Protein AF-A0A7X7ZKY4-F1 (afdb_monomer)

Sequence (183 aa):
MSSRRPEGRFPAWLLCGLDAFVIGVIVHFAGGIDGPFAMVFLLHALLAGYLLGVRGGAWIAMTDTLILALSGMLTLAGRGPADGSAIIARLGLDASADLSGQYIALRVFLHALLLLSAGLVSGYLTELLRRQSGRLQDALETLRANRAGSRDILENLADGILVLVSGGHPLRANSSLCRMLSL

Nearest PDB structures (foldseek):
  2k5b-assembly1_B  TM=3.789E-01  e=5.781E+00  Homo sapiens

Radius of gyration: 30.81 Å; Cα contacts (8 Å, |Δi|>4): 217; chains: 1; bounding box: 75×38×76 Å

Foldseek 3Di:
DDPPDPPDLVVVLVVLLVVLVVLLVCCQQQAALLAPSLCVLLVSLLVLLQSVAQVRSQVSLVSSLVSSLVSLVCVLVVNGHPCRNVVCVVVPPPPPVPSPVVVSVVSSVVSSVSSNVSNNVSRHVNVVVVVVVVVVVVVVVVVVVVVVVVLVCQQPDCDWDFDADPVRHTPDIHPNVCVVVVD

pLDDT: mean 81.33, std 15.24, range [38.75, 96.94]

Structure (mmCIF, N/CA/C/O backbone):
data_AF-A0A7X7ZKY4-F1
#
_entry.id   AF-A0A7X7ZKY4-F1
#
loop_
_atom_site.group_PDB
_atom_site.id
_atom_site.type_symbol
_atom_site.label_atom_id
_atom_site.label_alt_id
_atom_site.label_comp_id
_atom_site.label_asym_id
_atom_site.label_entity_id
_atom_site.label_seq_id
_atom_site.pdbx_PDB_ins_code
_atom_site.Cartn_x
_atom_site.Cartn_y
_atom_site.Cartn_z
_atom_site.occupancy
_atom_site.B_iso_or_equiv
_atom_site.auth_seq_id
_atom_site.auth_comp_id
_atom_site.auth_asym_id
_atom_site.auth_atom_id
_atom_site.pdbx_PDB_model_num
ATOM 1 N N . MET A 1 1 ? -21.044 -15.965 20.317 1.00 39.28 1 MET A N 1
ATOM 2 C CA . MET A 1 1 ? -19.596 -16.047 20.021 1.00 39.28 1 MET A CA 1
ATOM 3 C C . MET A 1 1 ? -19.420 -16.546 18.592 1.00 39.28 1 MET A C 1
ATOM 5 O O . MET A 1 1 ? -19.584 -17.728 18.346 1.00 39.28 1 MET A O 1
ATOM 9 N N . SER A 1 2 ? -19.168 -15.644 17.641 1.00 38.75 2 SER A N 1
ATOM 10 C CA . SER A 1 2 ? -18.820 -15.979 16.252 1.00 38.75 2 SER A CA 1
ATOM 11 C C . SER A 1 2 ? -17.370 -15.552 16.060 1.00 38.75 2 SER A C 1
ATOM 13 O O . SER A 1 2 ? -17.101 -14.374 15.819 1.00 38.75 2 SER A O 1
ATOM 15 N N . SER A 1 3 ? -16.432 -16.485 16.229 1.00 44.94 3 SER A N 1
ATOM 16 C CA . SER A 1 3 ? -15.030 -16.255 15.898 1.00 44.94 3 SER A CA 1
ATOM 17 C C . SER A 1 3 ? -14.905 -16.168 14.378 1.00 44.94 3 SER A C 1
ATOM 19 O O . SER A 1 3 ? -14.710 -17.160 13.678 1.00 44.94 3 SER A O 1
ATOM 21 N N . ARG A 1 4 ? -15.027 -14.950 13.840 1.00 46.72 4 ARG A N 1
ATOM 22 C CA . ARG A 1 4 ? -14.464 -14.661 12.522 1.00 46.72 4 ARG A CA 1
ATOM 23 C C . ARG A 1 4 ? -12.969 -14.922 12.654 1.00 46.72 4 ARG A C 1
ATOM 25 O O . ARG A 1 4 ? -12.256 -14.149 13.291 1.00 46.72 4 ARG A O 1
ATOM 32 N N . ARG A 1 5 ? -12.522 -16.074 12.146 1.00 44.78 5 ARG A N 1
ATOM 33 C CA . ARG A 1 5 ? -11.099 -16.374 11.979 1.00 44.78 5 ARG A CA 1
ATOM 34 C C . ARG A 1 5 ? -10.478 -15.156 11.289 1.00 44.78 5 ARG A C 1
ATOM 36 O O . ARG A 1 5 ? -11.109 -14.643 10.365 1.00 44.78 5 ARG A O 1
ATOM 43 N N . PRO A 1 6 ? -9.307 -14.665 11.723 1.00 48.97 6 PRO A N 1
ATOM 44 C CA . PRO A 1 6 ? -8.613 -13.645 10.960 1.00 48.97 6 PRO A CA 1
ATOM 45 C C . PRO A 1 6 ? -8.370 -14.256 9.583 1.00 48.97 6 PRO A C 1
ATOM 47 O O . PRO A 1 6 ? -7.610 -15.217 9.467 1.00 48.97 6 PRO A O 1
ATOM 50 N N . GLU A 1 7 ? -9.099 -13.787 8.569 1.00 57.16 7 GLU A N 1
ATOM 51 C CA . GLU A 1 7 ? -8.849 -14.162 7.184 1.00 57.16 7 GLU A CA 1
ATOM 52 C C . GLU A 1 7 ? -7.358 -13.932 6.960 1.00 57.16 7 GLU A C 1
ATOM 54 O O . GLU A 1 7 ? -6.842 -12.829 7.176 1.00 57.16 7 GLU A O 1
ATOM 59 N N . GLY A 1 8 ? -6.633 -15.026 6.713 1.00 61.16 8 GLY A N 1
ATOM 60 C CA . GLY A 1 8 ? -5.182 -14.990 6.661 1.00 61.16 8 GLY A CA 1
ATOM 61 C C . GLY A 1 8 ? -4.775 -13.927 5.656 1.00 61.16 8 GLY A C 1
ATOM 62 O O . GLY A 1 8 ? -5.352 -13.859 4.584 1.00 61.16 8 GLY A O 1
ATOM 63 N N . ARG A 1 9 ? -3.779 -13.099 5.974 1.00 71.25 9 ARG A N 1
ATOM 64 C CA . ARG A 1 9 ? -3.259 -12.062 5.058 1.00 71.25 9 ARG A CA 1
ATOM 65 C C . ARG A 1 9 ? -2.578 -12.640 3.804 1.00 71.25 9 ARG A C 1
ATOM 67 O O . ARG A 1 9 ? -2.086 -11.893 2.969 1.00 71.25 9 ARG A O 1
ATOM 74 N N . PHE A 1 10 ? -2.545 -13.964 3.678 1.00 76.38 10 PHE A N 1
ATOM 75 C CA . PHE A 1 10 ? -1.915 -14.721 2.603 1.00 76.38 10 PHE A CA 1
ATOM 76 C C . PHE A 1 10 ? -2.413 -14.393 1.178 1.00 76.38 10 PHE A C 1
ATOM 78 O O . PHE A 1 10 ? -1.563 -14.169 0.320 1.00 76.38 10 PHE A O 1
ATOM 85 N N . PRO A 1 11 ? -3.728 -14.292 0.889 1.00 88.19 11 PRO A N 1
ATOM 86 C CA . PRO A 1 11 ? -4.192 -13.960 -0.451 1.00 88.19 11 PRO A CA 1
ATOM 87 C C . PRO A 1 11 ? -3.833 -12.518 -0.827 1.00 88.19 11 PRO A C 1
ATOM 89 O O . PRO A 1 11 ? -3.521 -12.265 -1.981 1.00 88.19 11 PRO A O 1
ATOM 92 N N . ALA A 1 12 ? -3.784 -11.590 0.137 1.00 87.75 12 ALA A N 1
ATOM 93 C CA . ALA A 1 12 ? -3.341 -10.218 -0.116 1.00 87.75 12 ALA A CA 1
ATOM 94 C C . ALA A 1 12 ? -1.841 -10.147 -0.450 1.00 87.75 12 ALA A C 1
ATOM 96 O O . ALA A 1 12 ? -1.450 -9.413 -1.348 1.00 87.75 12 ALA A O 1
ATOM 97 N N . TRP A 1 13 ? -1.004 -10.946 0.221 1.00 90.12 13 TRP A N 1
ATOM 98 C CA . TRP A 1 13 ? 0.415 -11.075 -0.130 1.00 90.12 13 TRP A CA 1
ATOM 99 C C . TRP A 1 13 ? 0.616 -11.635 -1.538 1.00 90.12 13 TRP A C 1
ATOM 101 O O . TRP A 1 13 ? 1.438 -11.117 -2.290 1.00 90.12 13 TRP A O 1
ATOM 111 N N . LEU A 1 14 ? -0.136 -12.681 -1.888 1.00 90.88 14 LEU A N 1
ATOM 112 C CA . LEU A 1 14 ? -0.056 -13.307 -3.204 1.00 90.88 14 LEU A CA 1
ATOM 113 C C . LEU A 1 14 ? -0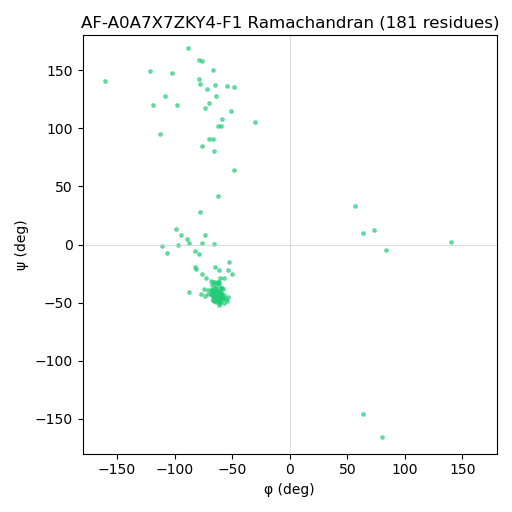.517 -12.343 -4.303 1.00 90.88 14 LEU A C 1
ATOM 115 O O . LEU A 1 14 ? 0.148 -12.241 -5.330 1.00 90.88 14 LEU A O 1
ATOM 119 N N . LEU A 1 15 ? -1.597 -11.597 -4.056 1.00 92.56 15 LEU A N 1
ATOM 120 C CA . LEU A 1 15 ? -2.096 -10.574 -4.970 1.00 92.56 15 LEU A CA 1
ATOM 121 C C . LEU A 1 15 ? -1.067 -9.459 -5.184 1.00 92.56 15 LEU A C 1
ATOM 123 O O . LEU A 1 15 ? -0.696 -9.218 -6.322 1.00 92.56 15 LEU A O 1
ATOM 127 N N . CYS A 1 16 ? -0.534 -8.849 -4.118 1.00 92.69 16 CYS A N 1
ATOM 128 C CA . CYS A 1 16 ? 0.475 -7.791 -4.257 1.00 92.69 16 CYS A CA 1
ATOM 129 C C . CYS A 1 16 ? 1.756 -8.286 -4.948 1.00 92.69 16 CYS A C 1
ATOM 131 O O . CYS A 1 16 ? 2.381 -7.545 -5.699 1.00 92.69 16 CYS A O 1
ATOM 133 N N . GLY A 1 17 ? 2.162 -9.539 -4.721 1.00 91.19 17 GLY A N 1
ATOM 134 C CA . GLY A 1 17 ? 3.302 -10.121 -5.432 1.00 91.19 17 GLY A CA 1
ATOM 135 C C . GLY A 1 17 ? 3.035 -10.305 -6.930 1.00 91.19 17 GLY A C 1
ATOM 136 O O . GLY A 1 17 ? 3.905 -10.024 -7.754 1.00 91.19 17 GLY A O 1
ATOM 137 N N . LEU A 1 18 ? 1.829 -10.753 -7.290 1.00 93.56 18 LEU A N 1
ATOM 138 C CA . LEU A 1 18 ? 1.410 -10.906 -8.683 1.00 93.56 18 LEU A CA 1
ATOM 139 C C . LEU A 1 18 ? 1.259 -9.544 -9.371 1.00 93.56 18 LEU A C 1
ATOM 141 O O . LEU A 1 18 ? 1.745 -9.373 -10.488 1.00 93.56 18 LEU A O 1
ATOM 145 N N . ASP A 1 19 ? 0.663 -8.569 -8.688 1.00 94.31 19 ASP A N 1
ATOM 146 C CA . ASP A 1 19 ? 0.515 -7.197 -9.168 1.00 94.31 19 ASP A CA 1
ATOM 147 C C . ASP A 1 19 ? 1.883 -6.559 -9.422 1.00 94.31 19 ASP A C 1
ATOM 149 O O . ASP A 1 19 ? 2.096 -6.018 -10.504 1.00 94.31 19 ASP A O 1
ATOM 153 N N . ALA A 1 20 ? 2.847 -6.703 -8.502 1.00 93.25 20 ALA A N 1
ATOM 154 C CA . ALA A 1 20 ? 4.218 -6.224 -8.700 1.00 93.25 20 ALA A CA 1
ATOM 155 C C . ALA A 1 20 ? 4.829 -6.765 -10.004 1.00 93.25 20 ALA A C 1
ATOM 157 O O . ALA A 1 20 ? 5.424 -6.016 -10.781 1.00 93.25 20 ALA A O 1
ATOM 158 N N . PHE A 1 21 ? 4.649 -8.063 -10.271 1.00 93.00 21 PHE A N 1
ATOM 159 C CA . PHE A 1 21 ? 5.145 -8.699 -11.490 1.00 93.00 21 PHE A CA 1
ATOM 160 C C . PHE A 1 21 ? 4.447 -8.163 -12.746 1.00 93.00 21 PHE A C 1
ATOM 162 O O . PHE A 1 21 ? 5.119 -7.781 -13.705 1.00 93.00 21 PHE A O 1
ATOM 169 N N . VAL A 1 22 ? 3.113 -8.092 -12.743 1.00 93.00 22 VAL A N 1
ATOM 170 C CA . VAL A 1 22 ? 2.324 -7.599 -13.883 1.00 93.00 22 VAL A CA 1
ATOM 171 C C . VAL A 1 22 ? 2.638 -6.130 -14.173 1.00 93.00 22 VAL A C 1
ATOM 173 O O . VAL A 1 22 ? 2.894 -5.776 -15.324 1.00 93.00 22 VAL A O 1
ATOM 176 N N . ILE A 1 23 ? 2.689 -5.285 -13.140 1.00 91.88 23 ILE A N 1
ATOM 177 C CA . ILE A 1 23 ? 3.089 -3.877 -13.250 1.00 91.88 23 ILE A CA 1
ATOM 178 C C . ILE A 1 23 ? 4.511 -3.790 -13.806 1.00 91.88 23 ILE A C 1
ATOM 180 O O . ILE A 1 23 ? 4.754 -3.007 -14.718 1.00 91.88 23 ILE A O 1
ATOM 184 N N . GLY A 1 24 ? 5.431 -4.631 -13.331 1.00 89.69 24 GLY A N 1
ATOM 185 C CA . GLY A 1 24 ? 6.791 -4.730 -13.853 1.00 89.69 24 GLY A CA 1
ATOM 186 C C . GLY A 1 24 ? 6.861 -4.988 -15.349 1.00 89.69 24 GLY A C 1
ATOM 187 O O . GLY A 1 24 ? 7.565 -4.274 -16.061 1.00 89.69 24 GLY A O 1
ATOM 188 N N . VAL A 1 25 ? 6.102 -5.971 -15.833 1.00 88.00 25 VAL A N 1
ATOM 189 C CA . VAL A 1 25 ? 6.014 -6.289 -17.264 1.00 88.00 25 VAL A CA 1
ATOM 190 C C . VAL A 1 25 ? 5.465 -5.093 -18.043 1.00 88.00 25 VAL A C 1
ATOM 192 O O . VAL A 1 25 ? 6.063 -4.686 -19.038 1.00 88.00 25 VAL A O 1
ATOM 195 N N . ILE A 1 26 ? 4.370 -4.488 -17.576 1.00 87.44 26 ILE A N 1
ATOM 196 C CA . ILE A 1 26 ? 3.755 -3.327 -18.234 1.00 87.44 26 ILE A CA 1
ATOM 197 C C . ILE A 1 26 ? 4.742 -2.159 -18.300 1.00 87.44 26 ILE A C 1
ATOM 199 O O . ILE A 1 26 ? 4.956 -1.604 -19.374 1.00 87.44 26 ILE A O 1
ATOM 203 N N . VAL A 1 27 ? 5.369 -1.803 -17.178 1.00 84.69 27 VAL A N 1
ATOM 204 C CA . VAL A 1 27 ? 6.329 -0.696 -17.098 1.00 84.69 27 VAL A CA 1
ATOM 205 C C . VAL A 1 27 ? 7.523 -0.964 -18.004 1.00 84.69 27 VAL A C 1
ATOM 207 O O . VAL A 1 27 ? 7.918 -0.069 -18.747 1.00 84.69 27 VAL A O 1
ATOM 210 N N . HIS A 1 28 ? 8.055 -2.189 -18.010 1.00 83.69 28 HIS A N 1
ATOM 211 C CA . HIS A 1 28 ? 9.167 -2.558 -18.879 1.00 83.69 28 HIS A CA 1
ATOM 212 C C . HIS A 1 28 ? 8.836 -2.321 -20.355 1.00 83.69 28 HIS A C 1
ATOM 214 O O . HIS A 1 28 ? 9.592 -1.631 -21.034 1.00 83.69 28 HIS A O 1
ATOM 220 N N . PHE A 1 29 ? 7.688 -2.812 -20.835 1.00 80.75 29 PHE A N 1
ATOM 221 C CA . PHE A 1 29 ? 7.289 -2.671 -22.240 1.00 80.75 29 PHE A CA 1
ATOM 222 C C . PHE A 1 29 ? 6.781 -1.272 -22.615 1.00 80.75 29 PHE A C 1
ATOM 224 O O . PHE A 1 29 ? 6.894 -0.877 -23.772 1.00 80.75 29 PHE A O 1
ATOM 231 N N . ALA A 1 30 ? 6.263 -0.499 -21.660 1.00 76.56 30 ALA A N 1
ATOM 232 C CA . ALA A 1 30 ? 5.685 0.822 -21.908 1.00 76.56 30 ALA A CA 1
ATOM 233 C C . ALA A 1 30 ? 6.690 1.987 -21.830 1.00 76.56 30 ALA A C 1
ATOM 235 O O . ALA A 1 30 ? 6.283 3.146 -21.906 1.00 76.56 30 ALA A O 1
ATOM 236 N N . GLY A 1 31 ? 7.982 1.705 -21.648 1.00 69.81 31 GLY A N 1
ATOM 237 C CA . GLY A 1 31 ? 9.026 2.735 -21.575 1.00 69.81 31 GLY A CA 1
ATOM 238 C C . GLY A 1 31 ? 10.108 2.516 -20.534 1.00 69.81 31 GLY A C 1
ATOM 239 O O . GLY A 1 31 ? 11.007 3.343 -20.389 1.00 69.81 31 GLY A O 1
ATOM 240 N N . GLY A 1 32 ? 10.044 1.401 -19.813 1.00 75.69 32 GLY A N 1
ATOM 241 C CA . GLY A 1 32 ? 10.973 1.082 -18.748 1.00 75.69 32 GLY A CA 1
ATOM 242 C C . GLY A 1 32 ? 10.884 2.091 -17.611 1.00 75.69 32 GLY A C 1
ATOM 243 O O . GLY A 1 32 ? 9.825 2.627 -17.288 1.00 75.69 32 GLY A O 1
ATOM 244 N N . ILE A 1 33 ? 12.033 2.359 -16.996 1.00 74.12 33 ILE A N 1
ATOM 245 C CA . ILE A 1 33 ? 12.119 3.230 -15.828 1.00 74.12 33 ILE A CA 1
ATOM 246 C C . ILE A 1 33 ? 11.676 4.666 -16.153 1.00 74.12 33 ILE A C 1
ATOM 248 O O . ILE A 1 33 ? 11.153 5.364 -15.289 1.00 74.12 33 ILE A O 1
ATOM 252 N N . ASP A 1 34 ? 11.892 5.153 -17.382 1.00 72.81 34 ASP A N 1
ATOM 253 C CA . ASP A 1 34 ? 11.512 6.498 -17.873 1.00 72.81 34 ASP A CA 1
ATOM 254 C C . ASP A 1 34 ? 10.056 6.608 -18.327 1.00 72.81 34 ASP A C 1
ATOM 256 O O . ASP A 1 34 ? 9.573 7.702 -18.625 1.00 72.81 34 ASP A O 1
ATOM 260 N N . GLY A 1 35 ? 9.339 5.487 -18.338 1.00 72.75 35 GLY A N 1
ATOM 261 C CA . GLY A 1 35 ? 7.945 5.452 -18.730 1.00 72.75 35 GLY A CA 1
ATOM 262 C C . GLY A 1 35 ? 7.036 6.200 -17.743 1.00 72.75 35 GLY A C 1
ATOM 263 O O . GLY A 1 35 ? 7.280 6.200 -16.531 1.00 72.75 35 GLY A O 1
ATOM 264 N N . PRO A 1 36 ? 5.912 6.766 -18.222 1.00 74.50 36 PRO A N 1
ATOM 265 C CA . PRO A 1 36 ? 4.917 7.421 -17.365 1.00 74.50 36 PRO A CA 1
ATOM 266 C C . PRO A 1 36 ? 4.298 6.459 -16.337 1.00 74.50 36 PRO A C 1
ATOM 268 O O . PRO A 1 36 ? 3.802 6.878 -15.293 1.00 74.50 36 PRO A O 1
ATOM 271 N N . PHE A 1 37 ? 4.362 5.155 -16.610 1.00 81.12 37 PHE A N 1
ATOM 272 C CA . PHE A 1 37 ? 3.820 4.107 -15.754 1.00 81.12 37 PHE A CA 1
ATOM 273 C C . PHE A 1 37 ? 4.707 3.758 -14.553 1.00 81.12 37 PHE A C 1
ATOM 275 O O . PHE A 1 37 ? 4.238 3.057 -13.662 1.00 81.12 37 PHE A O 1
ATOM 282 N N . ALA A 1 38 ? 5.935 4.282 -14.449 1.00 80.94 38 ALA A N 1
ATOM 283 C CA . ALA A 1 38 ? 6.763 4.095 -13.253 1.00 80.94 38 ALA A CA 1
ATOM 284 C C . ALA A 1 38 ? 6.066 4.598 -11.969 1.00 80.94 38 ALA A C 1
ATOM 286 O O . ALA A 1 38 ? 6.247 4.026 -10.896 1.00 80.94 38 ALA A O 1
ATOM 287 N N . MET A 1 39 ? 5.185 5.600 -12.084 1.00 85.88 39 MET A N 1
ATOM 288 C CA . MET A 1 39 ? 4.367 6.096 -10.968 1.00 85.88 39 MET A CA 1
ATOM 289 C C . MET A 1 39 ? 3.354 5.069 -10.440 1.00 85.88 39 MET A C 1
ATOM 291 O O . MET A 1 39 ? 2.903 5.187 -9.302 1.00 85.88 39 MET A O 1
ATOM 295 N N . VAL A 1 40 ? 3.008 4.038 -11.217 1.00 91.62 40 VAL A N 1
ATOM 296 C CA . VAL A 1 40 ? 2.094 2.972 -10.776 1.00 91.62 40 VAL A CA 1
ATOM 297 C C . VAL A 1 40 ? 2.704 2.175 -9.620 1.00 91.62 40 VAL A C 1
ATOM 299 O O . VAL A 1 40 ? 1.976 1.787 -8.708 1.00 91.62 40 VAL A O 1
ATOM 302 N N . PHE A 1 41 ? 4.033 2.028 -9.576 1.00 91.50 41 PHE A N 1
ATOM 303 C CA . PHE A 1 41 ? 4.715 1.418 -8.433 1.00 91.50 41 PHE A CA 1
ATOM 304 C C . PHE A 1 41 ? 4.513 2.208 -7.138 1.00 91.50 41 PHE A C 1
ATOM 306 O O . PHE A 1 41 ? 4.391 1.618 -6.069 1.00 91.50 41 PHE A O 1
ATOM 313 N N . LEU A 1 42 ? 4.409 3.539 -7.212 1.00 92.94 42 LEU A N 1
ATOM 314 C CA . LEU A 1 42 ? 4.137 4.357 -6.029 1.00 92.94 42 LEU A CA 1
ATOM 315 C C . LEU A 1 42 ? 2.754 4.050 -5.457 1.00 92.94 42 LEU A C 1
ATOM 317 O O . LEU A 1 42 ? 2.608 3.846 -4.252 1.00 92.94 42 LEU A O 1
ATOM 321 N N . LEU A 1 43 ? 1.744 3.979 -6.327 1.00 94.12 43 LEU A N 1
ATOM 322 C CA . LEU A 1 43 ? 0.391 3.613 -5.919 1.00 94.12 43 LEU A CA 1
ATOM 323 C C . LEU A 1 43 ? 0.346 2.184 -5.363 1.00 94.12 43 LEU A C 1
ATOM 325 O O . LEU A 1 43 ? -0.319 1.936 -4.358 1.00 94.12 43 LEU A O 1
ATOM 329 N N . HIS A 1 44 ? 1.086 1.267 -5.982 1.00 94.94 44 HIS A N 1
ATOM 330 C CA . HIS A 1 44 ? 1.186 -0.117 -5.544 1.00 94.94 44 HIS A CA 1
ATOM 331 C C . HIS A 1 44 ? 1.827 -0.244 -4.152 1.00 94.94 44 HIS A C 1
ATOM 333 O O . HIS A 1 44 ? 1.252 -0.882 -3.269 1.00 94.94 44 HIS A O 1
ATOM 339 N N . ALA A 1 45 ? 2.937 0.454 -3.893 1.00 94.50 45 ALA A N 1
ATOM 340 C CA . ALA A 1 45 ? 3.574 0.494 -2.577 1.00 94.50 45 ALA A CA 1
ATOM 341 C C . ALA A 1 45 ? 2.641 1.078 -1.496 1.00 94.50 45 ALA A C 1
ATOM 343 O O . ALA A 1 45 ? 2.554 0.542 -0.385 1.00 94.50 45 ALA A O 1
ATOM 344 N N . LEU A 1 46 ? 1.888 2.140 -1.820 1.00 95.06 46 LEU A N 1
ATOM 345 C CA . LEU A 1 46 ? 0.872 2.709 -0.925 1.00 95.06 46 LEU A CA 1
ATOM 346 C C . LEU A 1 46 ? -0.242 1.701 -0.613 1.00 95.06 46 LEU A C 1
ATOM 348 O O . LEU A 1 46 ? -0.609 1.538 0.555 1.00 95.06 46 LEU A O 1
ATOM 352 N N . LEU A 1 47 ? -0.759 1.013 -1.635 1.00 94.56 47 LEU A N 1
ATOM 353 C CA . LEU A 1 47 ? -1.802 -0.002 -1.495 1.00 94.56 47 LEU A CA 1
ATOM 354 C C . LEU A 1 47 ? -1.320 -1.190 -0.652 1.00 94.56 47 LEU A C 1
ATOM 356 O O . LEU A 1 47 ? -2.029 -1.636 0.251 1.00 94.56 47 LEU A O 1
ATOM 360 N N . ALA A 1 48 ? -0.095 -1.661 -0.883 1.00 94.06 48 ALA A N 1
ATOM 361 C CA . ALA A 1 48 ? 0.516 -2.728 -0.100 1.00 94.06 48 ALA A CA 1
ATOM 362 C C . ALA A 1 48 ? 0.671 -2.339 1.376 1.00 94.06 48 ALA A C 1
ATOM 364 O O . ALA A 1 48 ? 0.353 -3.137 2.261 1.00 94.06 48 ALA A O 1
ATOM 365 N N . GLY A 1 49 ? 1.083 -1.097 1.656 1.00 93.25 49 GLY A N 1
ATOM 366 C CA . GLY A 1 49 ? 1.101 -0.548 3.014 1.00 93.25 49 GLY A CA 1
ATOM 367 C C . GLY A 1 49 ? -0.284 -0.585 3.668 1.00 93.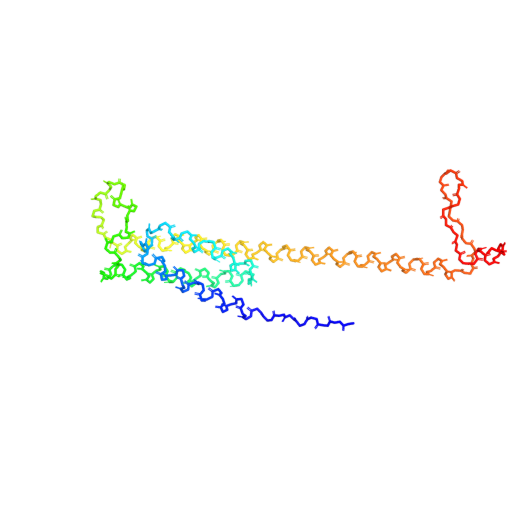25 49 GLY A C 1
ATOM 368 O O . GLY A 1 49 ? -0.429 -1.052 4.798 1.00 93.25 49 GLY A O 1
ATOM 369 N N . TYR A 1 50 ? -1.324 -0.188 2.935 1.00 93.38 50 TYR A N 1
ATOM 370 C CA . TYR A 1 50 ? -2.702 -0.199 3.429 1.00 93.38 50 TYR A CA 1
ATOM 371 C C . TYR A 1 50 ? -3.232 -1.616 3.726 1.00 93.38 50 TYR A C 1
ATOM 373 O O . TYR A 1 50 ? -3.842 -1.868 4.772 1.00 93.38 50 TYR A O 1
ATOM 381 N N . LEU A 1 51 ? -2.991 -2.573 2.831 1.00 91.62 51 LEU A N 1
ATOM 382 C CA . LEU A 1 51 ? -3.519 -3.933 2.965 1.00 91.62 51 LEU A CA 1
ATOM 383 C C . LEU A 1 51 ? -2.740 -4.770 3.989 1.00 91.62 51 LEU A C 1
ATOM 385 O O . LEU A 1 51 ? -3.333 -5.491 4.798 1.00 91.62 51 LEU A O 1
ATOM 389 N N . LEU A 1 52 ? -1.411 -4.676 3.968 1.00 91.06 52 LEU A N 1
ATOM 390 C CA . LEU A 1 52 ? -0.522 -5.586 4.691 1.00 91.06 52 LEU A CA 1
ATOM 391 C C . LEU A 1 52 ? 0.130 -4.950 5.933 1.00 91.06 52 LEU A C 1
ATOM 393 O O . LEU A 1 52 ? 0.739 -5.666 6.737 1.00 91.06 52 LEU A O 1
ATOM 397 N N . GLY A 1 53 ? -0.039 -3.640 6.137 1.00 91.12 53 GLY A N 1
ATOM 398 C CA . GLY A 1 53 ? 0.594 -2.870 7.209 1.00 91.12 53 GLY A CA 1
ATOM 399 C C . GLY A 1 53 ? 2.042 -2.498 6.886 1.00 91.12 53 GLY A C 1
ATOM 400 O O . GLY A 1 53 ? 2.500 -2.633 5.751 1.00 91.12 53 GLY A O 1
ATOM 401 N N . VAL A 1 54 ? 2.793 -2.064 7.903 1.00 92.25 54 VAL A N 1
ATOM 402 C CA . VAL A 1 54 ? 4.160 -1.525 7.729 1.00 92.25 54 VAL A CA 1
ATOM 403 C C . VAL A 1 54 ? 5.094 -2.549 7.082 1.00 92.25 54 VAL A C 1
ATOM 405 O O . VAL A 1 54 ? 5.828 -2.237 6.147 1.00 92.25 54 VAL A O 1
ATOM 408 N N . ARG A 1 55 ? 5.047 -3.800 7.560 1.00 91.12 55 ARG A N 1
ATOM 409 C CA . ARG A 1 55 ? 5.931 -4.874 7.079 1.00 91.12 55 ARG A CA 1
ATOM 410 C C . ARG A 1 55 ? 5.674 -5.218 5.616 1.00 91.12 55 ARG A C 1
ATOM 412 O O . ARG A 1 55 ? 6.629 -5.413 4.877 1.00 91.12 55 ARG A O 1
ATOM 419 N N . GLY A 1 56 ? 4.409 -5.318 5.211 1.00 90.88 56 GLY A N 1
ATOM 420 C CA . GLY A 1 56 ? 4.083 -5.664 3.830 1.00 90.88 56 GLY A CA 1
ATOM 421 C C . GLY A 1 56 ? 4.326 -4.511 2.865 1.00 90.88 56 GLY A C 1
ATOM 422 O O . GLY A 1 56 ? 4.891 -4.746 1.805 1.00 90.88 56 GLY A O 1
ATOM 423 N N . GLY A 1 57 ? 4.022 -3.270 3.263 1.00 93.00 57 GLY A N 1
ATOM 424 C CA . GLY A 1 57 ? 4.376 -2.086 2.476 1.00 93.00 57 GLY A CA 1
ATOM 425 C C . GLY A 1 57 ? 5.880 -1.990 2.205 1.00 93.00 57 GLY A C 1
ATOM 426 O O . GLY A 1 57 ? 6.280 -1.759 1.070 1.00 93.00 57 GLY A O 1
ATOM 427 N N . ALA A 1 58 ? 6.720 -2.248 3.215 1.00 94.31 58 ALA A N 1
ATOM 428 C CA . ALA A 1 58 ? 8.174 -2.259 3.047 1.00 94.31 58 ALA A CA 1
ATOM 429 C C . ALA A 1 58 ? 8.659 -3.376 2.107 1.00 94.31 58 ALA A C 1
ATOM 431 O O . ALA A 1 58 ? 9.464 -3.119 1.215 1.00 94.31 58 ALA A O 1
ATOM 432 N N . TRP A 1 59 ? 8.164 -4.605 2.287 1.00 94.88 59 TRP A N 1
ATOM 433 C CA . TRP A 1 59 ? 8.541 -5.738 1.438 1.00 94.88 59 TRP A CA 1
ATOM 434 C C . TRP A 1 59 ? 8.138 -5.531 -0.019 1.00 94.88 59 TRP A C 1
ATOM 436 O O . TRP A 1 59 ? 8.961 -5.746 -0.904 1.00 94.88 59 TRP A O 1
ATOM 446 N N . ILE A 1 60 ? 6.906 -5.080 -0.264 1.00 95.12 60 ILE A N 1
ATOM 447 C CA . ILE A 1 60 ? 6.425 -4.833 -1.623 1.00 95.12 60 ILE A CA 1
ATOM 448 C C . ILE A 1 60 ? 7.174 -3.662 -2.270 1.00 95.12 60 ILE A C 1
ATOM 450 O O . ILE A 1 60 ? 7.589 -3.762 -3.418 1.00 95.12 60 ILE A O 1
ATOM 454 N N . ALA A 1 61 ? 7.476 -2.594 -1.527 1.00 95.88 61 ALA A N 1
ATOM 455 C CA . ALA A 1 61 ? 8.315 -1.514 -2.045 1.00 95.88 61 ALA A CA 1
ATOM 456 C C . ALA A 1 61 ? 9.719 -2.001 -2.458 1.00 95.88 61 ALA A C 1
ATOM 458 O O . ALA A 1 61 ? 10.261 -1.550 -3.469 1.00 95.88 61 ALA A O 1
ATOM 459 N N . MET A 1 62 ? 10.312 -2.941 -1.711 1.00 94.81 62 MET A N 1
ATOM 460 C CA . MET A 1 62 ? 11.586 -3.563 -2.090 1.00 94.81 62 MET A CA 1
ATOM 461 C C . MET A 1 62 ? 11.454 -4.421 -3.351 1.00 94.81 62 MET A C 1
ATOM 463 O O . MET A 1 62 ? 12.323 -4.340 -4.219 1.00 94.81 62 MET A O 1
ATOM 467 N N . THR A 1 63 ? 10.387 -5.216 -3.484 1.00 94.88 63 THR A N 1
ATOM 468 C CA . THR A 1 63 ? 10.164 -6.016 -4.699 1.00 94.88 63 THR A CA 1
ATOM 469 C C . THR A 1 63 ? 9.924 -5.131 -5.915 1.00 94.88 63 THR A C 1
ATOM 471 O O . THR A 1 63 ? 10.524 -5.366 -6.957 1.00 94.88 63 THR A O 1
ATOM 474 N N . ASP A 1 64 ? 9.138 -4.068 -5.766 1.00 94.12 64 ASP A N 1
ATOM 475 C CA . ASP A 1 64 ? 8.867 -3.085 -6.817 1.00 94.12 64 ASP A CA 1
ATOM 476 C C . ASP A 1 64 ? 10.161 -2.399 -7.271 1.00 94.12 64 ASP A C 1
ATOM 478 O O . ASP A 1 64 ? 10.444 -2.293 -8.464 1.00 94.12 64 ASP A O 1
ATOM 482 N N . THR A 1 65 ? 11.010 -2.017 -6.313 1.00 93.81 65 THR A N 1
ATOM 483 C CA . THR A 1 65 ? 12.338 -1.452 -6.589 1.00 93.81 65 THR A CA 1
ATOM 484 C C . THR A 1 65 ? 13.230 -2.445 -7.333 1.00 93.81 65 THR A C 1
ATOM 486 O O . THR A 1 65 ? 13.907 -2.065 -8.287 1.00 93.81 65 THR A O 1
ATOM 489 N N . LEU A 1 66 ? 13.238 -3.715 -6.919 1.00 93.88 66 LEU A N 1
ATOM 490 C CA . LEU A 1 66 ? 14.031 -4.762 -7.563 1.00 93.88 66 LEU A CA 1
ATOM 491 C C . LEU A 1 66 ? 13.578 -4.994 -9.010 1.00 93.88 66 LEU A C 1
ATOM 493 O O . LEU A 1 66 ? 14.413 -5.117 -9.903 1.00 93.88 66 LEU A O 1
ATOM 497 N N . ILE A 1 67 ? 12.268 -5.014 -9.247 1.00 92.69 67 ILE A N 1
ATOM 498 C CA . ILE A 1 67 ? 11.678 -5.152 -10.581 1.00 92.69 67 ILE A CA 1
ATOM 499 C C . ILE A 1 67 ? 12.039 -3.946 -11.453 1.00 92.69 67 ILE A C 1
ATOM 501 O O . ILE A 1 67 ? 12.441 -4.117 -12.604 1.00 92.69 67 ILE A O 1
ATOM 505 N N . LEU A 1 68 ? 11.970 -2.732 -10.905 1.00 89.06 68 LEU A N 1
ATOM 506 C CA . LEU A 1 68 ? 12.364 -1.515 -11.612 1.00 89.06 68 LEU A CA 1
ATOM 507 C C . LEU A 1 68 ? 13.863 -1.513 -11.954 1.00 89.06 68 LEU A C 1
ATOM 509 O O . LEU A 1 68 ? 14.246 -1.150 -13.068 1.00 89.06 68 LEU A O 1
ATOM 513 N N . ALA A 1 69 ? 14.709 -1.969 -11.027 1.00 89.75 69 ALA A N 1
ATOM 514 C CA . ALA A 1 69 ? 16.145 -2.123 -11.240 1.00 89.75 69 ALA A CA 1
ATOM 515 C C . ALA A 1 69 ? 16.449 -3.151 -12.334 1.00 89.75 69 ALA A C 1
ATOM 517 O O . ALA A 1 69 ? 17.245 -2.878 -13.233 1.00 89.75 69 ALA A O 1
ATOM 518 N N . LEU A 1 70 ? 15.768 -4.301 -12.299 1.00 89.25 70 LEU A N 1
ATOM 519 C CA . LEU A 1 70 ? 15.883 -5.338 -13.318 1.00 89.25 70 LEU A CA 1
ATOM 520 C C . LEU A 1 70 ? 15.444 -4.815 -14.688 1.00 89.25 70 LEU A C 1
ATOM 522 O O . LEU A 1 70 ? 16.146 -5.025 -15.674 1.00 89.25 70 LEU A O 1
ATOM 526 N N . SER A 1 71 ? 14.333 -4.076 -14.749 1.00 85.25 71 SER A N 1
ATOM 527 C CA . SER A 1 71 ? 13.889 -3.419 -15.979 1.00 85.25 71 SER A CA 1
ATOM 528 C C . SER A 1 71 ? 14.949 -2.449 -16.506 1.00 85.25 71 SER A C 1
ATOM 530 O O . SER A 1 71 ? 15.243 -2.476 -17.696 1.00 85.25 71 SER A O 1
ATOM 532 N N . GLY A 1 72 ? 15.551 -1.619 -15.648 1.00 81.81 72 GLY A N 1
ATOM 533 C CA . GLY A 1 72 ? 16.628 -0.706 -16.044 1.00 81.81 72 GLY A CA 1
ATOM 534 C C . GLY A 1 72 ? 17.871 -1.437 -16.568 1.00 81.81 72 GLY A C 1
ATOM 535 O O . GLY A 1 72 ? 18.437 -1.045 -17.587 1.00 81.81 72 GLY A O 1
ATOM 536 N N . MET A 1 73 ? 18.265 -2.541 -15.928 1.00 83.50 73 MET A N 1
ATOM 537 C CA . MET A 1 73 ? 19.371 -3.391 -16.390 1.00 83.50 73 MET A CA 1
ATOM 538 C C . MET A 1 73 ? 19.081 -4.058 -17.740 1.00 83.50 73 MET A C 1
ATOM 540 O O . MET A 1 73 ? 19.964 -4.133 -18.593 1.00 83.50 73 MET A O 1
ATOM 544 N N . LEU A 1 74 ? 17.850 -4.521 -17.964 1.00 82.06 74 LEU A N 1
ATOM 545 C CA . LEU A 1 74 ? 17.435 -5.077 -19.254 1.00 82.06 74 LEU A CA 1
ATOM 546 C C . LEU A 1 74 ? 17.464 -4.015 -20.361 1.00 82.06 74 LEU A C 1
ATOM 548 O O . LEU A 1 74 ? 17.886 -4.317 -21.478 1.00 82.06 74 LEU A O 1
ATOM 552 N N . THR A 1 75 ? 17.095 -2.772 -20.041 1.00 77.25 75 THR A N 1
ATOM 553 C CA . THR A 1 75 ? 17.228 -1.636 -20.960 1.00 77.25 75 THR A CA 1
ATOM 554 C C . THR A 1 75 ? 18.694 -1.365 -21.318 1.00 77.25 75 THR A C 1
ATOM 556 O O . THR A 1 75 ? 18.999 -1.225 -22.499 1.00 77.25 75 THR A O 1
ATOM 559 N N . LEU A 1 76 ? 19.617 -1.382 -20.343 1.00 74.06 76 LEU A N 1
ATOM 560 C CA . LEU A 1 76 ? 21.070 -1.262 -20.584 1.00 74.06 76 LEU A CA 1
ATOM 561 C C . LEU A 1 76 ? 21.622 -2.364 -21.489 1.00 74.06 76 LEU A C 1
ATOM 563 O O . LEU A 1 76 ? 22.488 -2.111 -22.318 1.00 74.06 76 LEU A O 1
ATOM 567 N N . ALA A 1 77 ? 21.119 -3.589 -21.341 1.00 78.62 77 ALA A N 1
ATOM 568 C CA . ALA A 1 77 ? 21.541 -4.739 -22.136 1.00 78.62 77 ALA A CA 1
ATOM 569 C C . ALA A 1 77 ? 21.011 -4.717 -23.587 1.00 78.62 77 ALA A C 1
ATOM 571 O O . ALA A 1 77 ? 21.129 -5.719 -24.292 1.00 78.62 77 ALA A O 1
ATOM 572 N N . GLY A 1 78 ? 20.380 -3.620 -24.025 1.00 68.88 78 GLY A N 1
ATOM 573 C CA . GLY A 1 78 ? 19.799 -3.488 -25.363 1.00 68.88 78 GLY A CA 1
ATOM 574 C C . GLY A 1 78 ? 18.518 -4.301 -25.566 1.00 68.88 78 GLY A C 1
ATOM 575 O O . GLY A 1 78 ? 18.068 -4.461 -26.695 1.00 68.88 78 GLY A O 1
ATOM 576 N N . ARG A 1 79 ? 17.921 -4.821 -24.483 1.00 69.00 79 ARG A N 1
ATOM 577 C CA . ARG A 1 79 ? 16.629 -5.531 -24.499 1.00 69.00 79 ARG A CA 1
ATOM 578 C C . ARG A 1 79 ? 15.461 -4.639 -24.069 1.00 69.00 79 ARG A C 1
ATOM 580 O O . ARG A 1 79 ? 14.390 -5.148 -23.761 1.00 69.00 79 ARG A O 1
ATOM 587 N N . GLY A 1 80 ? 15.675 -3.326 -24.011 1.00 63.75 80 GLY A N 1
ATOM 588 C CA . GLY A 1 80 ? 14.621 -2.352 -23.738 1.00 63.75 80 GLY A CA 1
ATOM 589 C C . GLY A 1 80 ? 13.764 -2.063 -24.979 1.00 63.75 80 GLY A C 1
ATOM 590 O O . GLY A 1 80 ? 14.226 -2.279 -26.101 1.00 63.75 80 GLY A O 1
ATOM 591 N N . PRO A 1 81 ? 12.531 -1.557 -24.815 1.00 60.47 81 PRO A N 1
ATOM 592 C CA . PRO A 1 81 ? 11.687 -1.174 -25.944 1.00 60.47 81 PRO A CA 1
ATOM 593 C C . PRO A 1 81 ? 12.324 -0.019 -26.725 1.00 60.47 81 PRO A C 1
ATOM 595 O O . PRO A 1 81 ? 12.635 1.016 -26.136 1.00 60.47 81 PRO A O 1
ATOM 598 N N . ALA A 1 82 ? 12.469 -0.184 -28.043 1.00 54.31 82 ALA A N 1
ATOM 599 C CA . ALA A 1 82 ? 13.083 0.805 -28.935 1.00 54.31 82 ALA A CA 1
ATOM 600 C C . ALA A 1 82 ? 12.346 2.162 -28.950 1.00 54.31 82 ALA A C 1
ATOM 602 O O . ALA A 1 82 ? 12.980 3.198 -29.114 1.00 54.31 82 ALA A O 1
ATOM 603 N N . ASP A 1 83 ? 11.032 2.159 -28.694 1.00 55.41 83 ASP A N 1
ATOM 604 C CA . ASP A 1 83 ? 10.160 3.339 -28.822 1.00 55.41 83 ASP A CA 1
ATOM 605 C C . ASP A 1 83 ? 9.641 3.878 -27.473 1.00 55.41 83 ASP A C 1
ATOM 607 O O . ASP A 1 83 ? 8.886 4.850 -27.411 1.00 55.41 83 ASP A O 1
ATOM 611 N N . GLY A 1 84 ? 10.002 3.225 -26.364 1.00 48.53 84 GLY A N 1
ATOM 612 C CA . GLY A 1 84 ? 9.354 3.426 -25.066 1.00 48.53 84 GLY A CA 1
ATOM 613 C C . GLY A 1 84 ? 9.856 4.634 -24.262 1.00 48.53 84 GLY A C 1
ATOM 614 O O . GLY A 1 84 ? 9.138 5.142 -23.402 1.00 48.53 84 GLY A O 1
ATOM 615 N N . SER A 1 85 ? 11.044 5.165 -24.558 1.00 53.41 85 SER A N 1
ATOM 616 C CA . SER A 1 85 ? 11.582 6.383 -23.923 1.00 53.41 85 SER A CA 1
ATOM 617 C C . SER A 1 85 ? 10.963 7.671 -24.492 1.00 53.41 85 SER A C 1
ATOM 619 O O . SER A 1 85 ? 11.575 8.740 -24.465 1.00 53.41 85 SER A O 1
ATOM 621 N N . ALA A 1 86 ? 9.725 7.587 -24.993 1.00 48.81 86 ALA A N 1
ATOM 622 C CA . ALA A 1 86 ? 9.024 8.630 -25.734 1.00 48.81 86 ALA A CA 1
ATOM 623 C C . ALA A 1 86 ? 8.964 9.986 -25.015 1.00 48.81 86 ALA A C 1
ATOM 625 O O . ALA A 1 86 ? 8.795 10.999 -25.677 1.00 48.81 86 ALA A O 1
ATOM 626 N N . ILE A 1 87 ? 9.115 10.047 -23.688 1.00 49.91 87 ILE A N 1
ATOM 627 C CA . ILE A 1 87 ? 9.188 11.320 -22.955 1.00 49.91 87 ILE A CA 1
ATOM 628 C C . ILE A 1 87 ? 10.538 12.015 -23.187 1.00 49.91 87 ILE A C 1
ATOM 630 O O . ILE A 1 87 ? 10.548 13.204 -23.491 1.00 49.91 87 ILE A O 1
ATOM 634 N N . ILE A 1 88 ? 11.658 11.287 -23.127 1.00 50.62 88 ILE A N 1
ATOM 635 C CA . ILE A 1 88 ? 13.001 11.828 -23.408 1.00 50.62 88 ILE A CA 1
ATOM 636 C C . ILE A 1 88 ? 13.106 12.205 -24.891 1.00 50.62 88 ILE A C 1
ATOM 638 O O . ILE A 1 88 ? 13.500 13.324 -25.207 1.00 50.62 88 ILE A O 1
ATOM 642 N N . ALA A 1 89 ? 12.628 11.331 -25.784 1.00 48.19 89 ALA A N 1
ATOM 643 C CA . ALA A 1 89 ? 12.599 11.598 -27.222 1.00 48.19 89 ALA A CA 1
ATOM 644 C C . ALA A 1 89 ? 11.670 12.773 -27.607 1.00 48.19 89 ALA A C 1
ATOM 646 O O . ALA A 1 89 ? 11.976 13.525 -28.528 1.00 48.19 89 ALA A O 1
ATOM 647 N N . ARG A 1 90 ? 10.541 12.985 -26.905 1.00 48.59 90 ARG A N 1
ATOM 648 C CA . ARG A 1 90 ? 9.615 14.109 -27.176 1.00 48.59 90 ARG A CA 1
ATOM 649 C C . ARG A 1 90 ? 10.032 15.438 -26.557 1.00 48.59 90 ARG A C 1
ATOM 651 O O . ARG A 1 90 ? 9.561 16.473 -27.019 1.00 48.59 90 ARG A O 1
ATOM 658 N N . LEU A 1 91 ? 10.880 15.438 -25.531 1.00 56.03 91 LEU A N 1
ATOM 659 C CA . LEU A 1 91 ? 11.388 16.667 -24.914 1.00 56.03 91 LEU A CA 1
ATOM 660 C C . LEU A 1 91 ? 12.477 17.357 -25.754 1.00 56.03 91 LEU A C 1
ATOM 662 O O . LEU A 1 91 ? 12.992 18.386 -25.326 1.00 56.03 91 LEU A O 1
ATOM 666 N N . GLY A 1 92 ? 12.830 16.818 -26.931 1.00 42.47 92 GLY A N 1
ATOM 667 C CA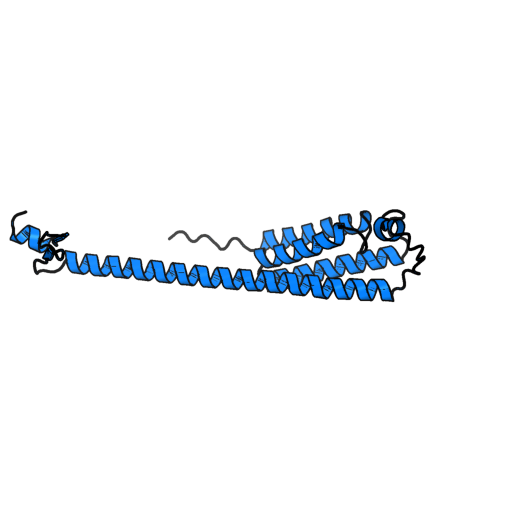 . GLY A 1 92 ? 13.853 17.397 -27.814 1.00 42.47 92 GLY A CA 1
ATOM 668 C C . GLY A 1 92 ? 15.248 17.420 -27.187 1.00 42.47 92 GLY A C 1
ATOM 669 O O . GLY A 1 92 ? 16.171 18.035 -27.715 1.00 42.47 92 GLY A O 1
ATOM 670 N N . LEU A 1 93 ? 15.407 16.746 -26.049 1.00 51.16 93 LEU A N 1
ATOM 671 C CA . LEU A 1 93 ? 16.694 16.381 -25.512 1.00 51.16 93 LEU A CA 1
ATOM 672 C C . LEU A 1 93 ? 17.152 15.199 -26.362 1.00 51.16 93 LEU A C 1
ATOM 674 O O . LEU A 1 93 ? 17.006 14.050 -25.953 1.00 51.16 93 LEU A O 1
ATOM 678 N N . ASP A 1 94 ? 17.768 15.496 -27.510 1.00 41.00 94 ASP A N 1
ATOM 679 C CA . ASP A 1 94 ? 18.723 14.613 -28.202 1.00 41.00 94 ASP A CA 1
ATOM 680 C C . ASP A 1 94 ? 19.957 14.366 -27.313 1.00 41.00 94 ASP A C 1
ATOM 682 O O . ASP A 1 94 ? 21.109 14.326 -27.742 1.00 41.00 94 ASP A O 1
ATOM 686 N N . ALA A 1 95 ? 19.731 14.158 -26.021 1.00 43.75 95 ALA A N 1
ATOM 687 C CA . ALA A 1 95 ? 20.562 13.294 -25.254 1.00 43.75 95 ALA A CA 1
ATOM 688 C C . ALA A 1 95 ? 20.293 11.899 -25.831 1.00 43.75 95 ALA A C 1
ATOM 690 O O . ALA A 1 95 ? 19.516 11.101 -25.306 1.00 43.75 95 ALA A O 1
ATOM 691 N N . SER A 1 96 ? 21.107 11.561 -26.827 1.00 42.09 96 SER A N 1
ATOM 692 C CA . SER A 1 96 ? 21.971 10.396 -26.667 1.00 42.09 96 SER A CA 1
ATOM 693 C C . SER A 1 96 ? 22.677 10.515 -25.307 1.00 42.09 96 SER A C 1
ATOM 695 O O . SER A 1 96 ? 23.878 10.743 -25.222 1.00 42.09 96 SER A O 1
ATOM 697 N N . ALA A 1 97 ? 21.916 10.472 -24.209 1.00 45.53 97 ALA A N 1
ATOM 698 C CA . ALA A 1 97 ? 22.448 10.082 -22.944 1.00 45.53 97 ALA A CA 1
ATOM 699 C C . ALA A 1 97 ? 22.856 8.665 -23.275 1.00 45.53 97 ALA A C 1
ATOM 701 O O . ALA A 1 97 ? 21.999 7.790 -23.408 1.00 45.53 97 ALA A O 1
ATOM 702 N N . ASP A 1 98 ? 24.155 8.465 -23.494 1.00 47.94 98 ASP A N 1
ATOM 703 C CA . ASP A 1 98 ? 24.797 7.255 -23.019 1.00 47.94 98 ASP A CA 1
ATOM 704 C C . ASP A 1 98 ? 24.019 6.883 -21.766 1.00 47.94 98 ASP A C 1
ATOM 706 O O . ASP A 1 98 ? 24.063 7.635 -20.782 1.00 47.94 98 ASP A O 1
ATOM 710 N N . LEU A 1 99 ? 23.167 5.853 -21.858 1.00 58.44 99 LEU A N 1
ATOM 711 C CA . LEU A 1 99 ? 22.414 5.349 -20.723 1.00 58.44 99 LEU A CA 1
ATOM 712 C C . LEU A 1 99 ? 23.493 4.792 -19.812 1.00 58.44 99 LEU A C 1
ATOM 714 O O . LEU A 1 99 ? 23.852 3.623 -19.850 1.00 58.44 99 LEU A O 1
ATOM 718 N N . SER A 1 100 ? 24.121 5.692 -19.074 1.00 69.06 100 SER A N 1
ATOM 719 C CA . SER A 1 100 ? 25.223 5.397 -18.207 1.00 69.06 100 SER A CA 1
ATOM 720 C C . SER A 1 100 ? 24.594 4.643 -17.060 1.00 69.06 100 SER A C 1
ATOM 722 O O . SER A 1 100 ? 23.563 5.061 -16.520 1.00 69.06 100 SER A O 1
ATOM 724 N N . GLY A 1 101 ? 25.204 3.530 -16.663 1.00 72.44 101 GLY A N 1
ATOM 725 C CA . GLY A 1 101 ? 24.743 2.773 -15.501 1.00 72.44 101 GLY A CA 1
ATOM 726 C C . GLY A 1 101 ? 24.554 3.664 -14.266 1.00 72.44 101 GLY A C 1
ATOM 727 O O . GLY A 1 101 ? 23.697 3.377 -13.437 1.00 72.44 101 GLY A O 1
ATOM 728 N N . GLN A 1 102 ? 25.268 4.795 -14.188 1.00 81.62 102 GLN A N 1
ATOM 729 C CA . GLN A 1 102 ? 25.099 5.819 -13.155 1.00 81.62 102 GLN A CA 1
ATOM 730 C C . GLN A 1 102 ? 23.708 6.473 -13.159 1.00 81.62 102 GLN A C 1
ATOM 732 O O . GLN A 1 102 ? 23.133 6.659 -12.089 1.00 81.62 102 GLN A O 1
ATOM 737 N N . TYR A 1 103 ? 23.144 6.791 -14.330 1.00 81.81 103 TYR A N 1
ATOM 738 C CA . TYR A 1 103 ? 21.808 7.384 -14.436 1.00 81.81 103 TYR A CA 1
ATOM 739 C C . TYR A 1 103 ? 20.740 6.417 -13.925 1.00 81.81 103 TYR A C 1
ATOM 741 O O . TYR A 1 103 ? 19.934 6.772 -13.065 1.00 81.81 103 TYR A O 1
ATOM 749 N N . ILE A 1 104 ? 20.778 5.166 -14.394 1.00 82.31 104 ILE A N 1
ATOM 750 C CA . ILE A 1 104 ? 19.825 4.137 -13.964 1.00 82.31 104 ILE A CA 1
ATOM 751 C C . ILE A 1 104 ? 19.992 3.838 -12.476 1.00 82.31 104 ILE A C 1
ATOM 753 O O . ILE A 1 104 ? 18.992 3.763 -11.769 1.00 82.31 104 ILE A O 1
ATOM 757 N N . ALA A 1 105 ? 21.225 3.743 -11.971 1.00 85.94 105 ALA A N 1
ATOM 758 C CA . ALA A 1 105 ? 21.479 3.529 -10.549 1.00 85.94 105 ALA A CA 1
ATOM 759 C C . ALA A 1 105 ? 20.909 4.662 -9.682 1.00 85.94 105 ALA A C 1
ATOM 761 O O . ALA A 1 105 ? 20.192 4.390 -8.719 1.00 85.94 105 ALA A O 1
ATOM 762 N N . LEU A 1 106 ? 21.163 5.926 -10.045 1.00 87.81 106 LEU A N 1
ATOM 763 C CA . LEU A 1 106 ? 20.601 7.085 -9.346 1.00 87.81 106 LEU A CA 1
ATOM 764 C C . LEU A 1 106 ? 19.071 7.056 -9.379 1.00 87.81 106 LEU A C 1
ATOM 766 O O . LEU A 1 106 ? 18.411 7.316 -8.373 1.00 87.81 106 LEU A O 1
ATOM 770 N N . ARG A 1 107 ? 18.493 6.717 -10.530 1.00 85.75 107 ARG A N 1
ATOM 771 C CA . ARG A 1 107 ? 17.046 6.727 -10.717 1.00 85.75 107 ARG A CA 1
ATOM 772 C C . ARG A 1 107 ? 16.356 5.608 -9.948 1.00 85.75 107 ARG A C 1
ATOM 774 O O . ARG A 1 107 ? 15.348 5.872 -9.295 1.00 85.75 107 ARG A O 1
ATOM 781 N N . VAL A 1 108 ? 16.919 4.401 -9.954 1.00 89.62 108 VAL A N 1
ATOM 782 C CA . VAL A 1 108 ? 16.482 3.283 -9.106 1.00 89.62 108 VAL A CA 1
ATOM 783 C C . VAL A 1 108 ? 16.602 3.661 -7.635 1.00 89.62 108 VAL A C 1
ATOM 785 O O . VAL A 1 108 ? 15.668 3.415 -6.885 1.00 89.62 108 VAL A O 1
ATOM 788 N N . PHE A 1 109 ? 17.696 4.306 -7.222 1.00 92.00 109 PHE A N 1
ATOM 789 C CA . PHE A 1 109 ? 17.883 4.750 -5.840 1.00 92.00 109 PHE A CA 1
ATOM 790 C C . PHE A 1 109 ? 16.813 5.763 -5.400 1.00 92.00 109 PHE A C 1
ATOM 792 O O . PHE A 1 109 ? 16.219 5.612 -4.332 1.00 92.00 109 PHE A O 1
ATOM 799 N N . LEU A 1 110 ? 16.512 6.764 -6.234 1.00 91.94 110 LEU A N 1
ATOM 800 C CA . LEU A 1 110 ? 15.459 7.743 -5.950 1.00 91.94 110 LEU A CA 1
ATOM 801 C C . LEU A 1 110 ? 14.074 7.089 -5.871 1.00 91.94 110 LEU A C 1
ATOM 803 O O . LEU A 1 110 ? 13.309 7.387 -4.953 1.00 91.94 110 LEU A O 1
ATOM 807 N N . HIS A 1 111 ? 13.763 6.166 -6.788 1.00 91.31 111 HIS A N 1
ATOM 808 C CA . HIS A 1 111 ? 12.517 5.403 -6.725 1.00 91.31 111 HIS A CA 1
ATOM 809 C C . HIS A 1 111 ? 12.477 4.509 -5.485 1.00 91.31 111 HIS A C 1
ATOM 811 O O . HIS A 1 111 ? 11.459 4.490 -4.809 1.00 91.31 111 HIS A O 1
ATOM 817 N N . ALA A 1 112 ? 13.576 3.850 -5.115 1.00 94.25 112 ALA A N 1
ATOM 818 C CA . ALA A 1 112 ? 13.655 3.041 -3.903 1.00 94.25 112 ALA A CA 1
ATOM 819 C C . ALA A 1 112 ? 13.281 3.861 -2.663 1.00 94.25 112 ALA A C 1
ATOM 821 O O . ALA A 1 112 ? 12.455 3.436 -1.858 1.00 94.25 112 ALA A O 1
ATOM 822 N N . LEU A 1 113 ? 13.840 5.068 -2.539 1.00 95.94 113 LEU A N 1
ATOM 823 C CA . LEU A 1 113 ? 13.551 5.972 -1.430 1.00 95.94 113 LEU A CA 1
ATOM 824 C C . LEU A 1 113 ? 12.076 6.403 -1.410 1.00 95.94 113 LEU A C 1
ATOM 826 O O . LEU A 1 113 ? 11.436 6.391 -0.355 1.00 95.94 113 LEU A O 1
ATOM 830 N N . LEU A 1 114 ? 11.525 6.761 -2.570 1.00 95.38 114 LEU A N 1
ATOM 831 C CA . LEU A 1 114 ? 10.122 7.154 -2.719 1.00 95.38 114 LEU A CA 1
ATOM 832 C C . LEU A 1 114 ? 9.163 6.002 -2.401 1.00 95.38 114 LEU A C 1
ATOM 834 O O . LEU A 1 114 ? 8.232 6.174 -1.622 1.00 95.38 114 LEU A O 1
ATOM 838 N N . LEU A 1 115 ? 9.405 4.819 -2.958 1.00 95.75 115 LEU A N 1
ATOM 839 C CA . LEU A 1 115 ? 8.553 3.646 -2.780 1.00 95.75 115 LEU A CA 1
ATOM 840 C C . LEU A 1 115 ? 8.586 3.163 -1.333 1.00 95.75 115 LEU A C 1
ATOM 842 O O . LEU A 1 115 ? 7.542 2.892 -0.739 1.00 95.75 115 LEU A O 1
ATOM 846 N N . LEU A 1 116 ? 9.779 3.098 -0.741 1.00 96.38 116 LEU A N 1
ATOM 847 C CA . LEU A 1 116 ? 9.954 2.639 0.629 1.00 96.38 116 LEU A CA 1
ATOM 848 C C . LEU A 1 116 ? 9.346 3.626 1.628 1.00 96.38 116 LEU A C 1
ATOM 850 O O . LEU A 1 116 ? 8.645 3.201 2.545 1.00 96.38 116 LEU A O 1
ATOM 854 N N . SER A 1 117 ? 9.540 4.935 1.434 1.00 96.50 117 SER A N 1
ATOM 855 C CA . SER A 1 117 ? 8.884 5.941 2.278 1.00 96.50 117 SER A CA 1
ATOM 856 C C . SER A 1 117 ? 7.360 5.888 2.142 1.00 96.50 117 SER A C 1
ATOM 858 O O . SER A 1 117 ? 6.668 5.837 3.157 1.00 96.50 117 SER A O 1
ATOM 860 N N . ALA A 1 118 ? 6.827 5.807 0.921 1.00 95.75 118 ALA A N 1
ATOM 861 C CA . ALA A 1 118 ? 5.392 5.714 0.675 1.00 95.75 118 ALA A CA 1
ATOM 862 C C . ALA A 1 118 ? 4.770 4.455 1.303 1.00 95.75 118 ALA A C 1
ATOM 864 O O . ALA A 1 118 ? 3.795 4.553 2.053 1.00 95.75 118 ALA A O 1
ATOM 865 N N . GLY A 1 119 ? 5.362 3.280 1.068 1.00 95.69 119 GLY A N 1
ATOM 866 C CA . GLY A 1 119 ? 4.893 2.015 1.634 1.00 95.69 119 GLY A CA 1
ATOM 867 C C . GLY A 1 119 ? 4.923 2.002 3.165 1.00 95.69 119 GLY A C 1
ATOM 868 O O . GLY A 1 119 ? 3.954 1.574 3.799 1.00 95.69 119 GLY A O 1
ATOM 869 N N . LEU A 1 120 ? 5.992 2.531 3.773 1.00 96.12 120 LEU A N 1
ATOM 870 C CA . LEU A 1 120 ? 6.110 2.641 5.229 1.00 96.12 120 LEU A CA 1
ATOM 871 C C . LEU A 1 120 ? 5.099 3.624 5.822 1.00 96.12 120 LEU A C 1
ATOM 873 O O . LEU A 1 120 ? 4.428 3.280 6.793 1.00 96.12 120 LEU A O 1
ATOM 877 N N . VAL A 1 121 ? 4.969 4.824 5.250 1.00 96.94 121 VAL A N 1
ATOM 878 C CA . VAL A 1 121 ? 4.043 5.856 5.742 1.00 96.94 121 VAL A CA 1
ATOM 879 C C . VAL A 1 121 ? 2.599 5.375 5.633 1.00 96.94 121 VAL A C 1
ATOM 881 O O . VAL A 1 121 ? 1.854 5.472 6.609 1.00 96.94 121 VAL A O 1
ATOM 884 N N . SER A 1 122 ? 2.213 4.794 4.493 1.00 96.44 122 SER A N 1
ATOM 885 C CA . SER A 1 122 ? 0.874 4.221 4.304 1.00 96.44 122 SER A CA 1
ATOM 886 C C . SER A 1 122 ? 0.592 3.091 5.300 1.00 96.44 122 SER A C 1
ATOM 888 O O . SER A 1 122 ? -0.453 3.074 5.961 1.00 96.44 122 SER A O 1
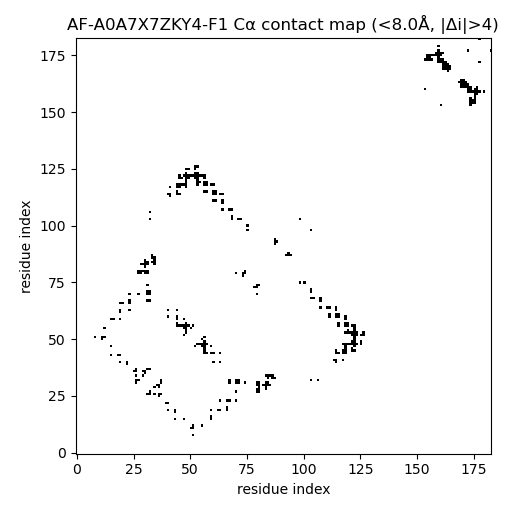ATOM 890 N N . GLY A 1 123 ? 1.552 2.177 5.478 1.00 94.25 123 GLY A N 1
ATOM 891 C CA . GLY A 1 123 ? 1.433 1.081 6.436 1.00 94.25 123 GLY A CA 1
ATOM 892 C C . GLY A 1 123 ? 1.337 1.553 7.883 1.00 94.25 123 GLY A C 1
ATOM 893 O O . GLY A 1 123 ? 0.499 1.058 8.640 1.00 94.25 123 GLY A O 1
ATOM 894 N N . TYR A 1 124 ? 2.137 2.549 8.259 1.00 95.88 124 TYR A N 1
ATOM 895 C CA . TYR A 1 124 ? 2.135 3.120 9.602 1.00 95.88 124 TYR A CA 1
ATOM 896 C C . TYR A 1 124 ? 0.819 3.835 9.898 1.00 95.88 124 TYR A C 1
ATOM 898 O O . TYR A 1 124 ? 0.198 3.583 10.933 1.00 95.88 124 TYR A O 1
ATOM 906 N N . LEU A 1 125 ? 0.354 4.676 8.969 1.00 94.81 125 LEU A N 1
ATOM 907 C CA . LEU A 1 125 ? -0.909 5.394 9.109 1.00 94.81 125 LEU A CA 1
ATOM 908 C C . LEU A 1 125 ? -2.081 4.418 9.233 1.00 94.81 125 LEU A C 1
ATOM 910 O O . LEU A 1 125 ? -2.951 4.587 10.085 1.00 94.81 125 LEU A O 1
ATOM 914 N N . THR A 1 126 ? -2.071 3.350 8.439 1.00 92.75 126 THR A N 1
ATOM 915 C CA . THR A 1 126 ? -3.121 2.334 8.484 1.00 92.75 126 THR A CA 1
ATOM 916 C C . THR A 1 126 ? -3.136 1.578 9.809 1.00 92.75 126 THR A C 1
ATOM 918 O O . THR A 1 126 ? -4.203 1.359 10.388 1.00 92.75 126 THR A O 1
ATOM 921 N N . GLU A 1 127 ? -1.974 1.191 10.335 1.00 92.31 127 GLU A N 1
ATOM 922 C CA . GLU A 1 127 ? -1.896 0.562 11.655 1.00 92.31 127 GLU A CA 1
ATOM 923 C C . GLU A 1 127 ? -2.341 1.510 12.771 1.00 92.31 127 GLU A C 1
ATOM 925 O O . GLU A 1 127 ? -3.060 1.088 13.680 1.00 92.31 127 GLU A O 1
ATOM 930 N N . LEU A 1 128 ? -1.970 2.790 12.689 1.00 93.44 128 LEU A N 1
ATOM 931 C CA . LEU A 1 128 ? -2.391 3.807 13.646 1.00 93.44 128 LEU A CA 1
ATOM 932 C C . LEU A 1 128 ? -3.917 3.969 13.653 1.00 93.44 128 LEU A C 1
ATOM 934 O O . LEU A 1 128 ? -4.533 3.911 14.719 1.00 93.44 128 LEU A O 1
ATOM 938 N N . LEU A 1 129 ? -4.530 4.094 12.473 1.00 91.50 129 LEU A N 1
ATOM 939 C CA . LEU A 1 129 ? -5.981 4.218 12.319 1.00 91.50 129 LEU A CA 1
ATOM 940 C C . LEU A 1 129 ? -6.716 2.984 12.854 1.00 91.50 129 LEU A C 1
ATOM 942 O O . LEU A 1 129 ? -7.698 3.116 13.586 1.00 91.50 129 LEU A O 1
ATOM 946 N N . ARG A 1 130 ? -6.213 1.777 12.567 1.00 88.44 130 ARG A N 1
ATOM 947 C CA . ARG A 1 130 ? -6.789 0.529 13.097 1.00 88.44 130 ARG A CA 1
ATOM 948 C C . ARG A 1 130 ? -6.731 0.481 14.626 1.00 88.44 130 ARG A C 1
ATOM 950 O O . ARG A 1 130 ? -7.713 0.095 15.256 1.00 88.44 130 ARG A O 1
ATOM 957 N N . ARG A 1 131 ? -5.622 0.916 15.237 1.00 90.75 131 ARG A N 1
ATOM 958 C CA . ARG A 1 131 ? -5.479 0.972 16.705 1.00 90.75 131 ARG A CA 1
ATOM 959 C C . ARG A 1 131 ? -6.423 1.991 17.340 1.00 90.75 131 ARG A C 1
ATOM 961 O O . ARG A 1 131 ? -7.018 1.701 18.373 1.00 90.75 131 ARG A O 1
ATOM 968 N N . GLN A 1 132 ? -6.560 3.175 16.744 1.00 90.00 132 GLN A N 1
ATOM 969 C CA . GLN A 1 132 ? -7.472 4.205 17.249 1.00 90.00 132 GLN A CA 1
ATOM 970 C C . GLN A 1 132 ? -8.937 3.770 17.139 1.00 90.00 132 GLN A C 1
ATOM 972 O O . GLN A 1 132 ? -9.696 3.945 18.090 1.00 90.00 132 GLN A O 1
ATOM 977 N N . SER A 1 133 ? -9.316 3.145 16.022 1.00 88.94 133 SER A N 1
ATOM 978 C CA . SER A 1 133 ? -10.667 2.615 15.824 1.00 88.94 133 SER A CA 1
ATOM 979 C C . SER A 1 133 ? -11.011 1.518 16.837 1.00 88.94 133 SER A C 1
ATOM 981 O O . SER A 1 133 ? -12.093 1.565 17.420 1.00 88.94 133 SER A O 1
ATOM 983 N N . GLY A 1 134 ? -10.076 0.601 17.121 1.00 88.19 134 GLY A N 1
ATOM 984 C CA . GLY A 1 134 ? -10.263 -0.428 18.151 1.00 88.19 134 GLY A CA 1
ATOM 985 C C . GLY A 1 134 ? -10.479 0.170 19.543 1.00 88.19 134 GLY A C 1
ATOM 986 O O . GLY A 1 134 ? -11.474 -0.126 20.193 1.00 88.19 134 GLY A O 1
ATOM 987 N N . ARG A 1 135 ? -9.627 1.119 19.957 1.00 89.38 135 ARG A N 1
ATOM 988 C CA . ARG A 1 135 ? -9.778 1.814 21.252 1.00 89.38 135 ARG A CA 1
ATOM 989 C C . ARG A 1 135 ? -11.123 2.524 21.394 1.00 89.38 135 ARG A C 1
ATOM 991 O O . ARG A 1 135 ? -11.694 2.550 22.482 1.00 89.38 135 ARG A O 1
ATOM 998 N N . LEU A 1 136 ? -11.619 3.121 20.310 1.00 88.19 136 LEU A N 1
ATOM 999 C CA . LEU A 1 136 ? -12.921 3.780 20.306 1.00 88.19 136 LEU A CA 1
ATOM 1000 C C . LEU A 1 136 ? -14.061 2.768 20.477 1.00 88.19 136 LEU A C 1
ATOM 1002 O O . LEU A 1 136 ? -14.995 3.029 21.232 1.00 88.19 136 LEU A O 1
ATOM 1006 N N . GLN A 1 137 ? -13.987 1.622 19.797 1.00 91.44 137 GLN A N 1
ATOM 1007 C CA . GLN A 1 137 ? -14.976 0.552 19.937 1.00 91.44 137 GLN A CA 1
ATOM 1008 C C . GLN A 1 137 ? -14.994 -0.012 21.360 1.00 91.44 137 GLN A C 1
ATOM 1010 O O . GLN A 1 137 ? -16.065 -0.063 21.962 1.00 91.44 137 GLN A O 1
ATOM 1015 N N . ASP A 1 138 ? -13.828 -0.304 21.937 1.00 91.94 138 ASP A N 1
ATOM 1016 C CA . ASP A 1 138 ? -13.711 -0.811 23.310 1.00 91.94 138 ASP A CA 1
ATOM 1017 C C . ASP A 1 138 ? -14.298 0.178 24.332 1.00 91.94 138 ASP A C 1
ATOM 1019 O O . ASP A 1 138 ? -15.040 -0.198 25.245 1.00 91.94 138 ASP A O 1
ATOM 1023 N N . ALA A 1 139 ? -14.025 1.477 24.163 1.00 89.75 139 ALA A N 1
ATOM 1024 C CA . ALA A 1 139 ? -14.586 2.520 25.020 1.00 89.75 139 ALA A CA 1
ATOM 1025 C C . ALA A 1 139 ? -16.120 2.598 24.905 1.00 89.75 139 ALA A C 1
ATOM 1027 O O . ALA A 1 139 ? -16.817 2.722 25.915 1.00 89.75 139 ALA A O 1
ATOM 1028 N N . LEU A 1 140 ? -16.664 2.491 23.688 1.00 92.00 140 LEU A N 1
ATOM 1029 C CA . LEU A 1 140 ? -18.110 2.475 23.457 1.00 92.00 140 LEU A CA 1
ATOM 1030 C C . LEU A 1 140 ? -18.779 1.233 24.055 1.00 92.00 140 LEU A C 1
ATOM 1032 O O . LEU A 1 140 ? -19.862 1.348 24.631 1.00 92.00 140 LEU A O 1
ATOM 1036 N N . GLU A 1 141 ? -18.154 0.062 23.944 1.00 93.81 141 GLU A N 1
ATOM 1037 C CA . GLU A 1 141 ? -18.648 -1.172 24.559 1.00 93.81 141 GLU A CA 1
ATOM 1038 C C . GLU A 1 141 ? -18.638 -1.077 26.086 1.00 93.81 141 GLU A C 1
ATOM 1040 O O . GLU A 1 141 ? -19.647 -1.385 26.721 1.00 93.81 141 GLU A O 1
ATOM 1045 N N . THR A 1 142 ? -17.570 -0.529 26.670 1.00 92.12 142 THR A N 1
ATOM 1046 C CA . THR A 1 142 ? -17.463 -0.301 28.119 1.00 92.12 142 THR A CA 1
ATOM 1047 C C . THR A 1 142 ? -18.552 0.652 28.622 1.00 92.12 142 THR A C 1
ATOM 1049 O O . THR A 1 142 ? -19.209 0.387 29.629 1.00 92.12 142 THR A O 1
ATOM 1052 N N . LEU A 1 143 ? -18.817 1.748 27.899 1.00 90.31 143 LEU A N 1
ATOM 1053 C CA . LEU A 1 143 ? -19.893 2.683 28.244 1.00 90.31 143 LEU A CA 1
ATOM 1054 C C . LEU A 1 143 ? -21.283 2.043 28.141 1.00 90.31 143 LEU A C 1
ATOM 1056 O O . LEU A 1 143 ? -22.151 2.315 28.975 1.00 90.31 143 LEU A O 1
ATOM 1060 N N . ARG A 1 144 ? -21.512 1.196 27.131 1.00 90.00 144 ARG A N 1
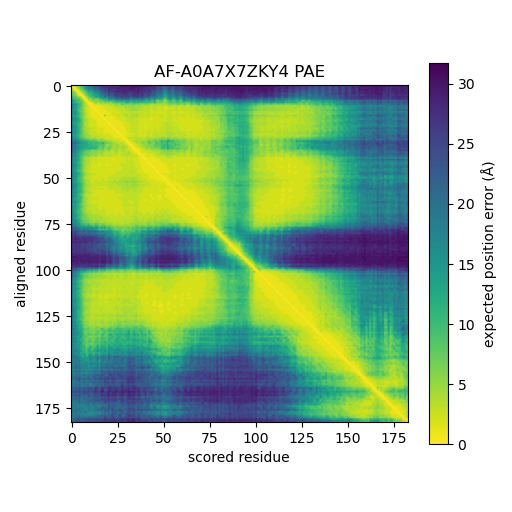ATOM 1061 C CA . ARG A 1 144 ? -22.772 0.450 26.987 1.00 90.00 144 ARG A CA 1
ATOM 1062 C C . ARG A 1 144 ? -22.954 -0.558 28.118 1.00 90.00 144 ARG A C 1
ATOM 1064 O O . ARG A 1 144 ? -24.042 -0.605 28.687 1.00 90.00 144 ARG A O 1
ATOM 1071 N N . ALA A 1 145 ? -21.903 -1.294 28.476 1.00 89.75 145 ALA A N 1
ATOM 1072 C CA . ALA A 1 145 ? -21.914 -2.239 29.588 1.00 89.75 145 ALA A CA 1
ATOM 1073 C C . ALA A 1 145 ? -22.207 -1.538 30.924 1.00 89.75 145 ALA A C 1
ATOM 1075 O O . ALA A 1 145 ? -23.107 -1.959 31.647 1.00 89.75 145 ALA A O 1
ATOM 1076 N N . ASN A 1 146 ? -21.547 -0.409 31.205 1.00 88.25 146 ASN A N 1
ATOM 1077 C CA . ASN A 1 146 ? -21.803 0.370 32.419 1.00 88.25 146 ASN A CA 1
ATOM 1078 C C . ASN A 1 146 ? -23.235 0.914 32.473 1.00 88.25 146 ASN A C 1
ATOM 1080 O O . ASN A 1 146 ? -23.885 0.814 33.508 1.00 88.25 146 ASN A O 1
ATOM 1084 N N . ARG A 1 147 ? -23.771 1.442 31.363 1.00 86.81 147 ARG A N 1
ATOM 1085 C CA . ARG A 1 147 ? -25.173 1.894 31.324 1.00 86.81 147 ARG A CA 1
ATOM 1086 C C . ARG A 1 147 ? -26.161 0.755 31.550 1.00 86.81 147 ARG A C 1
ATOM 1088 O O . ARG A 1 147 ? -27.164 0.971 32.225 1.00 86.81 147 ARG A O 1
ATOM 1095 N N . ALA A 1 148 ? -25.904 -0.421 30.978 1.00 83.06 148 ALA A N 1
ATOM 1096 C CA . ALA A 1 148 ? -26.738 -1.596 31.196 1.00 83.06 148 ALA A CA 1
ATOM 1097 C C . ALA A 1 148 ? -26.700 -2.025 32.669 1.00 83.06 148 ALA A C 1
ATOM 1099 O O . ALA A 1 148 ? -27.757 -2.163 33.273 1.00 83.06 148 ALA A O 1
ATOM 1100 N N . GLY A 1 149 ? -25.509 -2.106 33.272 1.00 84.19 149 GLY A N 1
ATOM 1101 C CA . GLY A 1 149 ? -25.347 -2.426 34.692 1.00 84.19 149 GLY A CA 1
ATOM 1102 C C . GLY A 1 149 ? -26.026 -1.411 35.616 1.00 84.19 149 GLY A C 1
ATOM 1103 O O . GLY A 1 149 ? -26.795 -1.796 36.488 1.00 84.19 149 GLY A O 1
ATOM 1104 N N . SER A 1 150 ? -25.831 -0.106 35.395 1.00 83.81 150 SER A N 1
ATOM 1105 C CA . SER A 1 150 ? -26.521 0.927 36.182 1.00 83.81 150 SER A CA 1
ATOM 1106 C C . SER A 1 150 ? -28.039 0.849 36.039 1.00 83.81 150 SER A C 1
ATOM 1108 O O . SER A 1 150 ? -28.757 1.055 37.012 1.00 83.81 150 SER A O 1
ATOM 1110 N N . ARG A 1 151 ? -28.545 0.547 34.838 1.00 80.12 151 ARG A N 1
ATOM 1111 C CA . ARG A 1 151 ? -29.982 0.369 34.616 1.00 80.12 151 ARG A CA 1
ATOM 1112 C C . ARG A 1 151 ? -30.520 -0.843 35.374 1.00 80.12 151 ARG A C 1
ATOM 1114 O O . ARG A 1 151 ? -31.568 -0.724 35.993 1.00 80.12 151 ARG A O 1
ATOM 1121 N N . ASP A 1 152 ? -29.805 -1.959 35.336 1.00 82.31 152 ASP A N 1
ATOM 1122 C CA . ASP A 1 152 ? -30.210 -3.201 35.995 1.00 82.31 152 ASP A CA 1
ATOM 1123 C C . ASP A 1 152 ? -30.204 -3.049 37.525 1.00 82.31 152 ASP A C 1
ATOM 1125 O O . ASP A 1 152 ? -31.127 -3.482 38.209 1.00 82.31 152 ASP A O 1
ATOM 1129 N N . ILE A 1 153 ? -29.222 -2.320 38.070 1.00 80.56 153 ILE A N 1
ATOM 1130 C CA . ILE A 1 153 ? -29.187 -1.946 39.492 1.00 80.56 153 ILE A CA 1
ATOM 1131 C C . ILE A 1 153 ? -30.403 -1.085 39.858 1.00 80.56 153 ILE A C 1
ATOM 1133 O O . ILE A 1 153 ? -31.074 -1.362 40.848 1.00 80.56 153 ILE A O 1
ATOM 1137 N N . LEU A 1 154 ? -30.715 -0.055 39.064 1.00 79.75 154 LEU A N 1
ATOM 1138 C CA . LEU A 1 154 ? -31.866 0.814 39.326 1.00 79.75 154 LEU A CA 1
ATOM 1139 C C . LEU A 1 154 ? -33.201 0.061 39.228 1.00 79.75 154 LEU A C 1
ATOM 1141 O O . LEU A 1 154 ? -34.113 0.343 40.006 1.00 79.75 154 LEU A O 1
ATOM 1145 N N . GLU A 1 155 ? -33.328 -0.882 38.291 1.00 79.31 155 GLU A N 1
ATOM 1146 C CA . GLU A 1 155 ? -34.539 -1.692 38.107 1.00 79.31 155 GLU A CA 1
ATOM 1147 C C . GLU A 1 155 ? -34.730 -2.747 39.209 1.00 79.31 155 GLU A C 1
ATOM 1149 O O . GLU A 1 155 ? -35.881 -3.041 39.539 1.00 79.31 155 GLU A O 1
ATOM 1154 N N . ASN A 1 156 ? -33.644 -3.248 39.812 1.00 79.38 156 ASN A N 1
ATOM 1155 C CA . ASN A 1 156 ? -33.669 -4.251 40.885 1.00 79.38 156 ASN A CA 1
ATOM 1156 C C . ASN A 1 156 ? -33.556 -3.675 42.309 1.00 79.38 156 ASN A C 1
ATOM 1158 O O . ASN A 1 156 ? -33.571 -4.440 43.275 1.00 79.38 156 ASN A O 1
ATOM 1162 N N . LEU A 1 157 ? -33.442 -2.353 42.476 1.00 81.31 157 LEU A N 1
ATOM 1163 C CA . LEU A 1 157 ? -33.399 -1.751 43.809 1.00 81.31 157 LEU A CA 1
ATOM 1164 C C . LEU A 1 157 ? -34.728 -1.971 44.553 1.00 81.31 157 LEU A 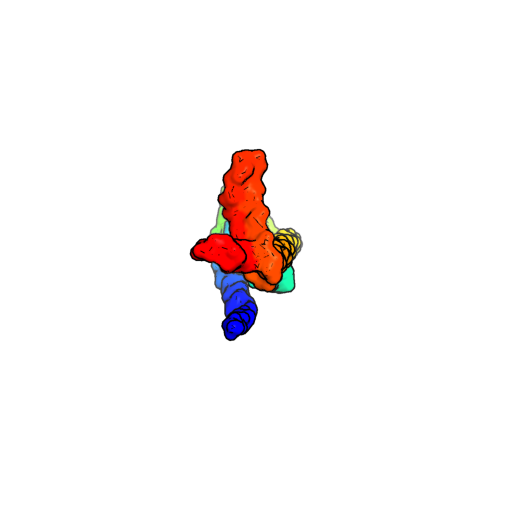C 1
ATOM 1166 O O . LEU A 1 157 ? -35.802 -1.812 43.972 1.00 81.31 157 LEU A O 1
ATOM 1170 N N . ALA A 1 158 ? -34.659 -2.321 45.842 1.00 76.50 158 ALA A N 1
ATOM 1171 C CA . ALA A 1 158 ? -35.847 -2.539 46.675 1.00 76.50 158 ALA A CA 1
ATOM 1172 C C . ALA A 1 158 ? -36.647 -1.243 46.907 1.00 76.50 158 ALA A C 1
ATOM 1174 O O . ALA A 1 158 ? -37.874 -1.284 46.970 1.00 76.50 158 ALA A O 1
ATOM 1175 N N . ASP A 1 159 ? -35.959 -0.100 46.959 1.00 83.00 159 ASP A N 1
ATOM 1176 C CA . ASP A 1 159 ? -36.587 1.211 47.103 1.00 83.00 159 ASP A CA 1
ATOM 1177 C C . ASP A 1 159 ? -37.162 1.716 45.774 1.00 83.00 159 ASP A C 1
ATOM 1179 O O . ASP A 1 159 ? -36.582 1.547 44.693 1.00 83.00 159 ASP A O 1
ATOM 1183 N N . GLY A 1 160 ? -38.316 2.378 45.857 1.00 82.88 160 GLY A N 1
ATOM 1184 C CA . GLY A 1 160 ? -38.932 3.053 44.725 1.00 82.88 160 GLY A CA 1
ATOM 1185 C C . GLY A 1 160 ? -38.182 4.335 44.362 1.00 82.88 160 GLY A C 1
ATOM 1186 O O . GLY A 1 160 ? -38.136 5.276 45.150 1.00 82.88 160 GLY A O 1
ATOM 1187 N N . ILE A 1 161 ? -37.621 4.398 43.154 1.00 84.19 161 ILE A N 1
ATOM 1188 C CA . ILE A 1 161 ? -36.888 5.565 42.647 1.00 84.19 161 ILE A CA 1
ATOM 1189 C C . ILE A 1 161 ? -37.715 6.250 41.561 1.00 84.19 161 ILE A C 1
ATOM 1191 O O . ILE A 1 161 ? -38.101 5.618 40.575 1.00 84.19 161 ILE A O 1
ATOM 1195 N N . LEU A 1 162 ? -37.921 7.560 41.718 1.00 85.12 162 LEU A N 1
ATOM 1196 C CA . LEU A 1 162 ? -38.528 8.443 40.724 1.00 85.12 162 LEU A CA 1
ATOM 1197 C C . LEU A 1 162 ? -37.525 9.528 40.316 1.00 85.12 162 LEU A C 1
ATOM 1199 O O . LEU A 1 162 ? -37.083 10.323 41.141 1.00 85.12 162 LEU A O 1
ATOM 1203 N N . VAL A 1 163 ? -37.177 9.574 39.033 1.00 83.62 163 VAL A N 1
ATOM 1204 C CA . VAL A 1 163 ? -36.317 10.610 38.453 1.00 83.62 163 VAL A CA 1
ATOM 1205 C C . VAL A 1 163 ? -37.205 11.667 37.807 1.00 83.62 163 VAL A C 1
ATOM 1207 O O . VAL A 1 163 ? -37.966 11.363 36.886 1.00 83.62 163 VAL A O 1
ATOM 1210 N N . LEU A 1 164 ? -37.100 12.907 38.282 1.00 87.56 164 LEU A N 1
ATOM 1211 C CA . LEU A 1 164 ? -37.852 14.060 37.786 1.00 87.56 164 LEU A CA 1
ATOM 1212 C C . LEU A 1 164 ? -36.969 14.935 36.885 1.00 87.56 164 LEU A C 1
ATOM 1214 O O . LEU A 1 164 ? -35.766 15.067 37.106 1.00 87.56 164 LEU A O 1
ATOM 1218 N N . VAL A 1 165 ? -37.575 15.562 35.880 1.00 87.81 165 VAL A N 1
ATOM 1219 C CA . VAL A 1 165 ? -36.944 16.647 35.112 1.00 87.81 165 VAL A CA 1
ATOM 1220 C C . VAL A 1 165 ? -36.966 17.931 35.943 1.00 87.81 165 VAL A C 1
ATOM 1222 O O . VAL A 1 165 ? -37.828 18.101 36.801 1.00 87.81 165 VAL A O 1
ATOM 1225 N N . SER A 1 166 ? -36.076 18.884 35.646 1.00 83.31 166 SER A N 1
ATOM 1226 C CA . SER A 1 166 ? -36.022 20.203 36.303 1.00 83.31 166 SER A CA 1
ATOM 1227 C C . SER A 1 166 ? -37.353 20.987 36.301 1.00 83.31 166 SER A C 1
ATOM 1229 O O . SER A 1 166 ? -37.479 21.942 37.057 1.00 83.31 166 SER A O 1
ATOM 1231 N N . GLY A 1 167 ? -38.336 20.602 35.475 1.00 80.50 167 GLY A N 1
ATOM 1232 C CA . GLY A 1 167 ? -39.697 21.160 35.450 1.00 80.50 167 GLY A CA 1
ATOM 1233 C C . GLY A 1 167 ? -40.737 20.388 36.277 1.00 80.50 167 GLY A C 1
ATOM 1234 O O . GLY A 1 167 ? -41.923 20.655 36.142 1.00 80.50 167 GLY A O 1
ATOM 1235 N N . GLY A 1 168 ? -40.333 19.400 37.081 1.00 81.31 168 GLY A N 1
ATOM 1236 C CA . GLY A 1 168 ? -41.226 18.628 37.956 1.00 81.31 168 GLY A CA 1
ATOM 1237 C C . GLY A 1 168 ? -41.961 17.458 37.290 1.00 81.31 168 GLY A C 1
ATOM 1238 O O . GLY A 1 168 ? -42.622 16.687 37.978 1.00 81.31 168 GLY A O 1
ATOM 1239 N N . HIS A 1 169 ? -41.826 17.269 35.974 1.00 82.31 169 HIS A N 1
ATOM 1240 C CA . HIS A 1 169 ? -42.409 16.116 35.283 1.00 82.31 169 HIS A CA 1
ATOM 1241 C C . HIS A 1 169 ? -41.580 14.837 35.501 1.00 82.31 169 HIS A C 1
ATOM 1243 O O . HIS A 1 169 ? -40.345 14.892 35.427 1.00 82.31 169 HIS A O 1
ATOM 1249 N N . PRO A 1 170 ? -42.225 13.678 35.732 1.00 77.56 170 PRO A N 1
ATOM 1250 C CA . PRO A 1 170 ? -41.526 12.414 35.911 1.00 77.56 170 PRO A CA 1
ATOM 1251 C C . PRO A 1 170 ? -40.906 11.936 34.599 1.00 77.56 170 PRO A C 1
ATOM 1253 O O . PRO A 1 170 ? -41.593 11.745 33.600 1.00 77.56 170 PRO A O 1
ATOM 1256 N N . LEU A 1 171 ? -39.587 11.741 34.615 1.00 84.25 171 LEU A N 1
ATOM 1257 C CA . LEU A 1 171 ? -38.823 11.222 33.483 1.00 84.25 171 LEU A CA 1
ATOM 1258 C C . LEU A 1 171 ? -38.789 9.694 33.503 1.00 84.25 171 LEU A C 1
ATOM 1260 O O . LEU A 1 171 ? -38.851 9.054 32.454 1.00 84.25 171 LEU A O 1
ATOM 1264 N N . ARG A 1 172 ? -38.623 9.101 34.692 1.00 80.50 172 ARG A N 1
ATOM 1265 C CA . ARG A 1 172 ? -38.471 7.652 34.832 1.00 80.50 172 ARG A CA 1
ATOM 1266 C C . ARG A 1 172 ? -38.778 7.170 36.246 1.00 80.50 172 ARG A C 1
ATOM 1268 O O . ARG A 1 172 ? -38.351 7.800 37.207 1.00 80.50 172 ARG A O 1
ATOM 1275 N N . ALA A 1 173 ? -39.443 6.026 36.351 1.00 82.75 173 ALA A N 1
ATOM 1276 C CA . ALA A 1 173 ? -39.660 5.286 37.592 1.00 82.75 173 ALA A CA 1
ATOM 1277 C C . ALA A 1 173 ? -39.068 3.874 37.467 1.00 82.75 173 ALA A C 1
ATOM 1279 O O . ALA A 1 173 ? -39.012 3.332 36.359 1.00 82.75 173 ALA A O 1
ATOM 1280 N N . ASN A 1 174 ? -38.601 3.288 38.572 1.00 87.00 174 ASN A N 1
ATOM 1281 C CA . ASN A 1 174 ? -38.177 1.885 38.599 1.00 87.00 174 ASN A CA 1
ATOM 1282 C C . ASN A 1 174 ? -39.342 0.926 38.921 1.00 87.00 174 ASN A C 1
ATOM 1284 O O . ASN A 1 174 ? -40.423 1.345 39.334 1.00 87.00 174 ASN A O 1
ATOM 1288 N N . SER A 1 175 ? -39.106 -0.380 38.741 1.00 83.06 175 SER A N 1
ATOM 1289 C CA . SER A 1 175 ? -40.129 -1.425 38.911 1.00 83.06 175 SER A CA 1
ATOM 1290 C C . SER A 1 175 ? -40.704 -1.487 40.336 1.00 83.06 175 SER A C 1
ATOM 1292 O O . SER A 1 175 ? -41.880 -1.795 40.530 1.00 83.06 175 SER A O 1
ATOM 1294 N N . SER A 1 176 ? -39.889 -1.176 41.345 1.00 84.75 176 SER A N 1
ATOM 1295 C CA . SER A 1 176 ? -40.293 -1.164 42.753 1.00 84.75 176 SER A CA 1
ATOM 1296 C C . SER A 1 176 ? -41.223 0.006 43.078 1.00 84.75 176 SE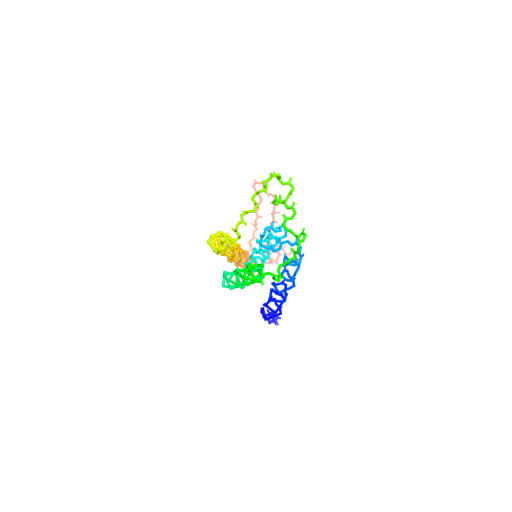R A C 1
ATOM 1298 O O . SER A 1 176 ? -42.222 -0.208 43.759 1.00 84.75 176 SER A O 1
ATOM 1300 N N . LEU A 1 177 ? -40.992 1.201 42.514 1.00 84.56 177 LEU A N 1
ATOM 1301 C CA . LEU A 1 177 ? -41.908 2.340 42.662 1.00 84.56 177 LEU A CA 1
ATOM 1302 C C . LEU A 1 177 ? -43.278 2.044 42.034 1.00 84.56 177 LEU A C 1
ATOM 1304 O O . LEU A 1 177 ? -44.302 2.315 42.655 1.00 84.56 177 LEU A O 1
ATOM 1308 N N . CYS A 1 178 ? -43.303 1.457 40.831 1.00 83.94 178 CYS A N 1
ATOM 1309 C CA . CYS A 1 178 ? -44.550 1.048 40.175 1.00 83.94 178 CYS A CA 1
ATOM 1310 C C . CYS A 1 178 ? -45.333 0.052 41.046 1.00 83.94 178 CYS A C 1
ATOM 1312 O O . CYS A 1 178 ? -46.501 0.286 41.348 1.00 83.94 178 CYS A O 1
ATOM 1314 N N . ARG A 1 179 ? -44.652 -0.974 41.585 1.00 84.00 179 ARG A N 1
ATOM 1315 C CA . ARG A 1 179 ? -45.257 -1.940 42.519 1.00 84.00 179 ARG A CA 1
ATOM 1316 C C . ARG A 1 179 ? -45.800 -1.292 43.795 1.00 84.00 179 ARG A C 1
ATOM 1318 O O . ARG A 1 179 ? -46.887 -1.656 44.228 1.00 84.00 179 ARG A O 1
ATOM 1325 N N . MET A 1 180 ? -45.082 -0.337 44.389 1.00 84.12 180 MET A N 1
ATOM 1326 C CA . MET A 1 180 ? -45.534 0.378 45.594 1.00 84.12 180 MET A CA 1
ATOM 1327 C C . MET A 1 180 ? -46.747 1.275 45.323 1.00 84.12 180 MET A C 1
ATOM 1329 O O . MET A 1 180 ? -47.621 1.403 46.176 1.00 84.12 180 MET A O 1
ATOM 1333 N N . LEU A 1 181 ? -46.814 1.875 44.133 1.00 83.88 181 LEU A N 1
ATOM 1334 C CA . LEU A 1 181 ? -47.911 2.746 43.710 1.00 83.88 181 LEU A CA 1
ATOM 1335 C C . LEU A 1 181 ? -49.079 1.988 43.057 1.00 83.88 181 LEU A C 1
ATOM 1337 O O . LEU A 1 181 ? -50.061 2.621 42.681 1.00 83.88 181 LEU A O 1
ATOM 1341 N N . SER A 1 182 ? -49.009 0.653 42.967 1.00 76.44 182 SER A N 1
ATOM 1342 C CA . SER A 1 182 ? -50.017 -0.198 42.308 1.00 76.44 182 SER A CA 1
ATOM 1343 C C . SER A 1 182 ? -50.281 0.179 40.838 1.00 76.44 182 SER A C 1
ATOM 1345 O O . SER A 1 182 ? -51.409 0.056 40.359 1.00 76.44 182 SER A O 1
ATOM 1347 N N . LEU A 1 183 ? -49.240 0.658 40.147 1.00 58.16 183 LEU A N 1
ATOM 1348 C CA . LEU A 1 183 ? -49.201 0.965 38.710 1.00 58.16 183 LEU A CA 1
ATOM 1349 C C . LEU A 1 183 ? -48.523 -0.176 37.947 1.00 58.16 183 LEU A C 1
ATOM 1351 O O . LEU A 1 183 ? -49.014 -0.504 36.847 1.00 58.16 183 LEU A O 1
#

Solvent-accessible surface area (backbone atoms only — not comparable to full-atom values): 9636 Å² total; per-residue (Å²): 139,81,83,76,69,78,76,68,68,59,65,60,52,52,48,53,54,50,47,45,52,53,50,39,55,50,23,32,64,57,16,21,68,71,14,85,53,48,59,53,51,45,56,48,10,30,49,32,0,55,77,57,24,40,70,36,0,38,52,47,13,51,51,43,35,51,44,46,42,51,35,39,52,37,38,69,72,72,70,41,52,94,73,20,46,48,62,53,66,68,68,68,51,81,61,80,58,72,79,42,68,65,57,53,49,52,50,40,49,54,48,35,54,52,19,33,51,39,0,32,51,34,2,46,51,41,50,51,51,52,53,53,51,48,55,52,51,53,52,52,50,51,52,51,51,51,52,49,51,55,50,52,51,54,47,68,35,84,64,58,46,74,45,63,42,101,85,71,49,7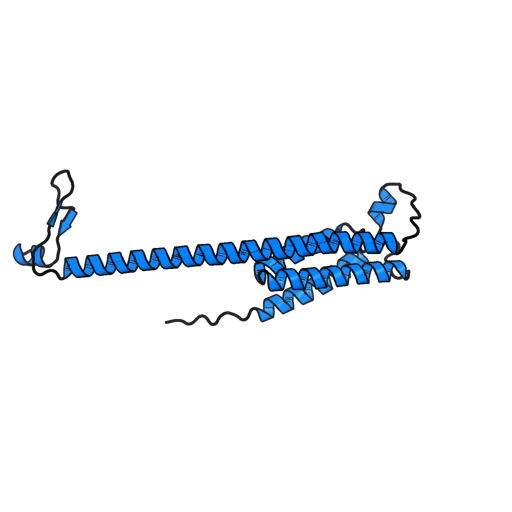9,73,46,70,24,58,33,30,34,63,76,69,76,104

Secondary structure (DSSP, 8-state):
--------SHHHHHHHHHHHHHHHHHHHHTTGGGSGGGHHHHHHHHHH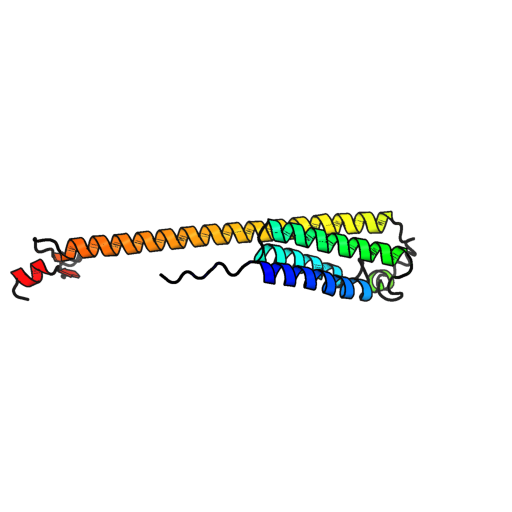HHHHHHHHHHHHHHHHHHHHHHHHHHIIIIIS-TTTTHHHHHTT--------HHHHHHHHHHHHHHHHHHHHHHHHHHHHHHHHHHHHHHHHHHHHHHHHHHHHHHHH-SS--EEEPTTS-EEEE-HHHHHHHT-

Mean predicted aligned error: 12.2 Å